Protein AF-A0A498SWV3-F1 (afdb_monomer)

Secondary structure (DSSP, 8-state):
-HHHHHHHHHHH--SEEEE-HHHHTTSEEEEE-B-TT-HHHHHHHHHHS-TTSEEEEE-S--S-SSSTT--HHHHHHHHHHHH-TTTEEE---STTSHHHHHHTTHHHH---HHHHHHHHHHHHHS--EEEETTEEEESS---GGGGSTTGGG--PSSP-GGG--HHHHHHHHHHHH-EE-TT-SSSEEE-SSSSB-EEE-HHHHHHHHHHTT-SEEEES-----SSS-EESSSSTTEEE-B-S--GGGTTS-EEEEEE-TTS-EEEEEE-TTTT-STTSHHHHHHHHHHHHHHHHHHHTT--GGG----SS--HHHHHHHTTPPP-----BHHHHHHH--

Foldseek 3Di:
DLLLLLLLLQVPHALEAEDALVNCQQAWEKEAFAALLFQLLVCLVCVVPPPPRHAYAYAENNANLQQLLRCPSVVVLSLSCLQRVPRHAFAYALCLAPVNCVVSCNVVSDPDPLVVLSSNLSSQSHRAWYDDHQETEGAAAADPLLLDQPPRNLRHPRDDQVSDDPSRLLGSQQRHHEHEDQPDPDQKDDDPPDLFYIYGHPVVLVSNSVSVNHQAYEHNDDQDPALDWDCRYPDNRYTYAHAHDHPRCLQHWHWMWTAHSVRDIDIDTCGSPNSDPCVVVVVVCCVSVVVVVVSVVSSVCRPPVSPDPPPDDRPSRVVVVVVDDRDGSTDGPVNVVVVVD

Mean predicted aligned error: 7.49 Å

Radius of gyration: 19.37 Å; Cα contacts (8 Å, |Δi|>4): 663; chains: 1; bounding box: 51×60×48 Å

Solvent-accessible surface area (backbone atoms only — not comparable to full-atom values): 18158 Å² total; per-residue (Å²): 106,72,58,57,40,41,46,48,39,61,74,76,46,58,40,54,40,78,43,58,49,79,70,46,59,78,43,49,33,38,39,34,18,21,28,31,26,28,40,58,44,54,52,52,61,42,70,79,54,49,71,83,68,24,32,38,40,34,20,18,24,45,55,13,66,88,47,38,66,39,50,63,34,45,53,50,52,47,50,47,28,59,64,34,60,94,26,42,44,62,28,35,17,49,51,53,32,62,58,40,28,52,71,42,39,30,67,77,47,43,85,50,61,70,60,49,50,51,51,58,52,41,38,32,48,38,22,48,35,32,37,53,45,42,33,36,39,31,10,30,29,69,38,86,66,57,59,44,101,65,56,66,80,66,57,55,82,57,64,50,68,93,79,48,53,72,65,56,27,45,37,55,19,5,28,38,56,9,37,75,33,73,86,46,92,49,47,62,43,75,37,92,86,46,72,38,26,30,28,30,15,70,66,39,46,52,57,32,35,51,70,67,65,24,73,31,40,42,21,13,47,71,83,75,90,52,75,62,87,51,51,63,44,104,48,82,45,35,37,43,29,49,35,32,53,38,88,88,39,66,85,34,50,20,40,33,37,37,50,44,76,86,71,49,71,46,82,44,79,42,51,66,72,68,54,47,90,46,81,51,61,70,60,36,53,48,49,51,49,48,48,48,54,53,44,54,64,49,59,77,60,40,51,72,94,73,53,72,80,69,91,69,72,49,64,54,54,52,53,58,73,66,67,69,77,89,62,65,63,65,46,39,56,74,62,53,55,67,74,76,112

Nearest PDB structures (foldseek):
  3p71-assembly1_C  TM=8.345E-01  e=2.116E-15  Homo sapiens
  9b9g-assembly1_K  TM=7.892E-01  e=2.245E-15  Homo sapiens
  6nuc-assembly1_A  TM=7.782E-01  e=2.245E-15  Homo sapiens
  4ora-assembly1_A  TM=7.274E-01  e=5.757E-15  Homo sapiens
  5b8i-assembly1_A  TM=7.072E-01  e=9.220E-15  Coccidioides immitis RS

Sequence (341 aa):
MIHQAIDLINRSESMFINVAEDLLEQKMVFVVGSIDGDLINLVTLLKNEMPPTAYYIFLGDYLDCFKPSRIDALLLLLGLKLRHPRYICLFRGHHETYEMCKAIGFDKAIADERLLQSFYVLFEYLPLLGVFGKFLCLHAGISLFMAENSFLQEFVKPIEVKRMTVRERSTLTDILYGRPDKDLPALFAPSNIYPIGYRFNLTGLHETIQMFDCKRLIRGCGCRNSNDVNFDFDTTDCISLVSGRSIRHANYERFTIRIYENGQFELQYIDKDSSWDLQRKNFLEKSVNHFINTYDNLLQSIPHEFQFDLPMGCAACEWINQGKKHENVTISHALLKSFAK

pLDDT: mean 82.81, std 13.61, range [44.16, 97.88]

Structure (mmCIF, N/CA/C/O backbone):
data_AF-A0A498SWV3-F1
#
_entry.id   AF-A0A498SWV3-F1
#
loop_
_atom_site.group_PDB
_atom_site.id
_atom_site.type_symbol
_atom_site.label_atom_id
_atom_site.label_alt_id
_atom_site.label_comp_id
_atom_site.label_asym_id
_atom_site.label_entity_id
_atom_site.label_seq_id
_atom_site.pdbx_PDB_ins_code
_atom_site.Cartn_x
_atom_site.Cartn_y
_atom_site.Cartn_z
_atom_site.occupancy
_atom_site.B_iso_or_equiv
_atom_site.auth_seq_id
_atom_site.auth_comp_id
_atom_site.auth_asym_id
_atom_site.auth_atom_id
_atom_site.pdbx_PDB_model_num
ATOM 1 N N . MET A 1 1 ? -17.085 8.401 11.123 1.00 81.75 1 MET A N 1
ATOM 2 C CA . MET A 1 1 ? -16.122 8.373 10.001 1.00 81.75 1 MET A CA 1
ATOM 3 C C . MET A 1 1 ? -15.250 7.117 9.982 1.00 81.75 1 MET A C 1
ATOM 5 O O . MET A 1 1 ? -15.550 6.258 9.172 1.00 81.75 1 MET A O 1
ATOM 9 N N . ILE A 1 2 ? -14.224 6.948 10.840 1.00 88.81 2 ILE A N 1
ATOM 10 C CA . ILE A 1 2 ? -13.287 5.794 10.743 1.00 88.81 2 ILE A CA 1
ATOM 11 C C . ILE A 1 2 ? -14.024 4.445 10.772 1.00 88.81 2 ILE A C 1
ATOM 13 O O . ILE A 1 2 ? -13.778 3.598 9.925 1.00 88.81 2 ILE A O 1
ATOM 17 N N . HIS A 1 3 ? -14.986 4.269 11.683 1.00 89.31 3 HIS A N 1
ATOM 18 C CA . HIS A 1 3 ? -15.782 3.033 11.764 1.00 89.31 3 HIS A CA 1
ATOM 19 C C . HIS A 1 3 ? -16.603 2.769 10.497 1.00 89.31 3 HIS A C 1
ATOM 21 O O . HIS A 1 3 ? -16.622 1.649 10.008 1.00 89.31 3 HIS A O 1
ATOM 27 N N . GLN A 1 4 ? -17.201 3.807 9.908 1.00 86.81 4 GLN A N 1
ATOM 28 C CA . GLN A 1 4 ? -17.920 3.680 8.635 1.00 86.81 4 GLN A CA 1
ATOM 29 C C . GLN A 1 4 ? -16.971 3.314 7.490 1.00 86.81 4 GLN A C 1
ATOM 31 O O . GLN A 1 4 ? -17.341 2.534 6.620 1.00 86.81 4 GLN A O 1
ATOM 36 N N . ALA A 1 5 ? -15.750 3.862 7.483 1.00 91.38 5 ALA A N 1
ATOM 37 C CA . ALA A 1 5 ? -14.752 3.519 6.476 1.00 91.38 5 ALA A CA 1
ATOM 38 C C . ALA A 1 5 ? -14.319 2.053 6.613 1.00 91.38 5 ALA A C 1
ATOM 40 O O . ALA A 1 5 ? -14.215 1.361 5.606 1.00 91.38 5 ALA A O 1
ATOM 41 N N . ILE A 1 6 ? -14.153 1.563 7.848 1.00 94.06 6 ILE A N 1
ATOM 42 C CA . ILE A 1 6 ? -13.899 0.146 8.138 1.00 94.06 6 ILE A CA 1
ATOM 43 C C . ILE A 1 6 ? -15.030 -0.727 7.591 1.00 94.06 6 ILE A C 1
ATOM 45 O O . ILE A 1 6 ? -14.756 -1.660 6.844 1.00 94.06 6 ILE A O 1
ATOM 49 N N . ASP A 1 7 ? -16.289 -0.414 7.906 1.00 91.12 7 ASP A N 1
ATOM 50 C CA . ASP A 1 7 ? -17.433 -1.202 7.432 1.00 91.12 7 ASP A CA 1
ATOM 51 C C . ASP A 1 7 ? -17.556 -1.188 5.903 1.00 91.12 7 ASP A C 1
ATOM 53 O O . ASP A 1 7 ? -17.804 -2.229 5.292 1.00 91.12 7 ASP A O 1
ATOM 57 N N . LEU A 1 8 ? -17.329 -0.034 5.271 1.00 90.56 8 LEU A N 1
ATOM 58 C CA . LEU A 1 8 ? -17.301 0.090 3.818 1.00 90.56 8 LEU A CA 1
ATOM 59 C C . LEU A 1 8 ? -16.209 -0.799 3.207 1.00 90.56 8 LEU A C 1
ATOM 61 O O . LEU A 1 8 ? -16.508 -1.603 2.327 1.00 90.56 8 LEU A O 1
ATOM 65 N N . ILE A 1 9 ? -14.961 -0.680 3.671 1.00 94.25 9 ILE A N 1
ATOM 66 C CA . ILE A 1 9 ? -13.815 -1.457 3.164 1.00 94.25 9 ILE A CA 1
ATOM 67 C C . ILE A 1 9 ? -14.026 -2.956 3.401 1.00 94.25 9 ILE A C 1
ATOM 69 O O . ILE A 1 9 ? -13.722 -3.772 2.532 1.00 94.25 9 ILE A O 1
ATOM 73 N N . ASN A 1 10 ? -14.571 -3.331 4.558 1.00 92.81 10 ASN A N 1
ATOM 74 C CA . ASN A 1 10 ? -14.863 -4.719 4.898 1.00 92.81 10 ASN A CA 1
ATOM 75 C C . ASN A 1 10 ? -15.902 -5.342 3.952 1.00 92.81 10 ASN A C 1
ATOM 77 O O . ASN A 1 10 ? -15.749 -6.481 3.526 1.00 92.81 10 ASN A O 1
ATOM 81 N N . ARG A 1 11 ? -16.959 -4.595 3.610 1.00 88.94 11 ARG A N 1
ATOM 82 C CA . ARG A 1 11 ? -18.071 -5.103 2.789 1.00 88.94 11 ARG A CA 1
ATOM 83 C C . ARG A 1 11 ? -17.816 -5.025 1.287 1.00 88.94 11 ARG A C 1
ATOM 85 O O . ARG A 1 11 ? -18.403 -5.804 0.544 1.00 88.94 11 ARG A O 1
ATOM 92 N N . SER A 1 12 ? -17.018 -4.058 0.836 1.00 88.44 12 SER A N 1
ATOM 93 C CA . SER A 1 12 ? -16.875 -3.744 -0.594 1.00 88.44 12 SER A CA 1
ATOM 94 C C . SER A 1 12 ? -15.546 -4.168 -1.213 1.00 88.44 12 SER A C 1
ATOM 96 O O . SER A 1 12 ? -15.438 -4.174 -2.437 1.00 88.44 12 SER A O 1
ATOM 98 N N . GLU A 1 13 ? -14.547 -4.538 -0.409 1.00 90.56 13 GLU A N 1
ATOM 99 C CA . GLU A 1 13 ? -13.206 -4.854 -0.902 1.00 90.56 13 GLU A CA 1
ATOM 100 C C . GLU A 1 13 ? -12.671 -6.147 -0.285 1.00 90.56 13 GLU A C 1
ATOM 102 O O . GLU A 1 13 ? -12.829 -6.406 0.907 1.00 90.56 13 GLU A O 1
ATOM 107 N N . SER A 1 14 ? -11.945 -6.926 -1.079 1.00 91.88 14 SER A N 1
ATOM 108 C CA . SER A 1 14 ? -11.085 -8.025 -0.629 1.00 91.88 14 SER A CA 1
ATOM 109 C C . SER A 1 14 ? -9.703 -7.508 -0.201 1.00 91.88 14 SER A C 1
ATOM 111 O O . SER A 1 14 ? -9.408 -6.317 -0.313 1.00 91.88 14 SER A O 1
ATOM 113 N N . MET A 1 15 ? -8.846 -8.387 0.333 1.00 92.81 15 MET A N 1
ATOM 114 C CA . MET A 1 15 ? -7.434 -8.053 0.593 1.00 92.81 15 MET A CA 1
ATOM 115 C C . MET A 1 15 ? -6.608 -7.938 -0.687 1.00 92.81 15 MET A C 1
ATOM 117 O O . MET A 1 15 ? -5.662 -7.155 -0.745 1.00 92.81 15 MET A O 1
ATOM 121 N N . PHE A 1 16 ? -6.997 -8.700 -1.705 1.00 93.00 16 PHE A N 1
ATOM 122 C CA . PHE A 1 16 ? -6.470 -8.625 -3.055 1.00 93.00 16 PHE A CA 1
ATOM 123 C C . PHE A 1 16 ? -7.539 -8.058 -3.985 1.00 93.00 16 PHE A C 1
ATOM 125 O O . PHE A 1 16 ? -8.574 -8.695 -4.187 1.00 93.00 16 PHE A O 1
ATOM 132 N N . ILE A 1 17 ? -7.308 -6.866 -4.528 1.00 91.81 17 ILE A N 1
ATOM 133 C CA . ILE A 1 17 ? -8.244 -6.197 -5.436 1.00 91.81 17 ILE A CA 1
ATOM 134 C C . ILE A 1 17 ? -7.885 -6.546 -6.881 1.00 91.81 17 ILE A C 1
ATOM 136 O O . ILE A 1 17 ? -6.730 -6.436 -7.274 1.00 91.81 17 ILE A O 1
ATOM 140 N N . ASN A 1 18 ? -8.869 -6.923 -7.692 1.00 89.31 18 ASN A N 1
ATOM 141 C CA . ASN A 1 18 ? -8.672 -7.116 -9.125 1.00 89.31 18 ASN A CA 1
ATOM 142 C C . ASN A 1 18 ? -9.645 -6.224 -9.900 1.00 89.31 18 ASN A C 1
ATOM 144 O O . ASN A 1 18 ? -10.863 -6.374 -9.783 1.00 89.31 18 ASN A O 1
ATOM 148 N N . VAL A 1 19 ? -9.096 -5.279 -10.659 1.00 84.75 19 VAL A N 1
ATOM 149 C CA . VAL A 1 19 ? -9.838 -4.369 -11.527 1.00 84.75 19 VAL A CA 1
ATOM 150 C C . VAL A 1 19 ? -9.492 -4.698 -12.976 1.00 84.75 19 VAL A C 1
ATOM 152 O O . VAL A 1 19 ? -8.362 -4.483 -13.419 1.00 84.75 19 VAL A O 1
ATOM 155 N N . ALA A 1 20 ? -10.490 -5.212 -13.701 1.00 73.38 20 ALA A N 1
ATOM 156 C CA . ALA A 1 20 ? -10.373 -5.565 -15.113 1.00 73.38 20 ALA A CA 1
ATOM 157 C C . ALA A 1 20 ? -10.048 -4.343 -15.992 1.00 73.38 20 ALA A C 1
ATOM 159 O O . ALA A 1 20 ? -10.461 -3.224 -15.674 1.00 73.38 20 ALA A O 1
ATOM 160 N N . GLU A 1 21 ? -9.350 -4.583 -17.107 1.00 70.69 21 GLU A N 1
ATOM 161 C CA . GLU A 1 21 ? -8.915 -3.557 -18.072 1.00 70.69 21 GLU A CA 1
ATOM 162 C C . GLU A 1 21 ? -10.082 -2.688 -18.550 1.00 70.69 21 GLU A C 1
ATOM 164 O O . GLU A 1 21 ? -10.027 -1.471 -18.386 1.00 70.69 21 GLU A O 1
ATOM 169 N N . ASP A 1 22 ? -11.188 -3.302 -18.971 1.00 64.94 22 ASP A N 1
ATOM 170 C CA . ASP A 1 22 ? -12.396 -2.621 -19.462 1.00 64.94 22 ASP A CA 1
ATOM 171 C C . ASP A 1 22 ? -12.986 -1.606 -18.459 1.00 64.94 22 ASP A C 1
ATOM 173 O O . ASP A 1 22 ? -13.655 -0.641 -18.831 1.00 64.94 22 ASP A O 1
ATOM 177 N N . LEU A 1 23 ? -12.764 -1.806 -17.152 1.00 66.56 23 LEU A N 1
ATOM 178 C CA . LEU A 1 23 ? -13.242 -0.879 -16.121 1.00 66.56 23 LEU A CA 1
ATOM 179 C C . LEU A 1 23 ? -12.297 0.320 -15.935 1.00 66.56 23 LEU A C 1
ATOM 181 O O . LEU A 1 23 ? -12.736 1.379 -15.474 1.00 66.56 23 LEU A O 1
ATOM 185 N N . LEU A 1 24 ? -11.019 0.161 -16.287 1.00 68.38 24 LEU A N 1
ATOM 186 C CA . LEU A 1 24 ? -10.043 1.248 -16.357 1.00 68.38 24 LEU A CA 1
ATOM 187 C C . LEU A 1 24 ? -10.253 2.092 -17.619 1.00 68.38 24 LEU A C 1
ATOM 189 O O . LEU A 1 24 ? -10.075 3.302 -17.547 1.00 68.38 24 LEU A O 1
ATOM 193 N N . GLU A 1 25 ? -10.712 1.490 -18.725 1.00 62.34 25 GLU A N 1
ATOM 194 C CA . GLU A 1 25 ? -10.975 2.175 -20.007 1.00 62.34 25 GLU A CA 1
ATOM 195 C C . GLU A 1 25 ? -11.940 3.364 -19.894 1.00 62.34 25 GLU A C 1
ATOM 197 O O . GLU A 1 25 ? -11.921 4.283 -20.703 1.00 62.34 25 GLU A O 1
ATOM 202 N N . GLN A 1 26 ? -12.794 3.380 -18.873 1.00 64.00 26 GLN A N 1
ATOM 203 C CA . GLN A 1 26 ? -13.798 4.428 -18.697 1.00 64.00 26 GLN A CA 1
ATOM 204 C C . GLN A 1 26 ? -13.328 5.582 -17.799 1.00 64.00 26 GLN A C 1
ATOM 206 O O . GLN A 1 26 ? -14.126 6.475 -17.498 1.00 64.00 26 GLN A O 1
ATOM 211 N N . LYS A 1 27 ? -12.090 5.549 -17.277 1.00 71.94 27 LYS A N 1
ATOM 212 C CA . LYS A 1 27 ? -11.663 6.429 -16.176 1.00 71.94 27 LYS A CA 1
ATOM 213 C C . LYS A 1 27 ? -10.213 6.888 -16.305 1.00 71.94 27 LYS A C 1
ATOM 215 O O . LYS A 1 27 ? -9.331 6.132 -16.685 1.00 71.94 27 LYS A O 1
ATOM 220 N N . MET A 1 28 ? -9.932 8.113 -15.859 1.00 85.19 28 MET A N 1
ATOM 221 C CA . MET A 1 28 ? -8.551 8.527 -15.591 1.00 85.19 28 MET A CA 1
ATOM 222 C C . MET A 1 28 ? -8.061 7.854 -14.308 1.00 85.19 28 MET A C 1
ATOM 224 O O . MET A 1 28 ? -8.697 8.009 -13.270 1.00 85.19 28 MET A O 1
ATOM 228 N N . VAL A 1 29 ? -6.955 7.110 -14.362 1.00 90.25 29 VAL A N 1
ATOM 229 C CA . VAL A 1 29 ? -6.448 6.338 -13.217 1.00 90.25 29 VAL A CA 1
ATOM 230 C C . VAL A 1 29 ? -5.108 6.898 -12.762 1.00 90.25 29 VAL A C 1
ATOM 232 O O . VAL A 1 29 ? -4.168 6.970 -13.551 1.00 90.25 29 VAL A O 1
ATOM 235 N N . PHE A 1 30 ? -5.009 7.252 -11.484 1.00 92.75 30 PHE A N 1
ATOM 236 C CA . PHE A 1 30 ? -3.797 7.769 -10.857 1.00 92.75 30 PHE A CA 1
ATOM 237 C C . PHE A 1 30 ? -3.317 6.840 -9.747 1.00 92.75 30 PHE A C 1
ATOM 239 O O . PHE A 1 30 ? -4.057 6.532 -8.814 1.00 92.75 30 PHE A O 1
ATOM 246 N N . VAL A 1 31 ? -2.053 6.438 -9.810 1.00 94.06 31 VAL A N 1
ATOM 247 C CA . VAL A 1 31 ? -1.358 5.728 -8.737 1.00 94.06 31 VAL A CA 1
ATOM 248 C C . VAL A 1 31 ? -0.522 6.721 -7.941 1.00 94.06 31 VAL A C 1
ATOM 250 O O . VAL A 1 31 ? 0.175 7.565 -8.512 1.00 94.06 31 VAL A O 1
ATOM 253 N N . VAL A 1 32 ? -0.602 6.613 -6.618 1.00 94.38 32 VAL A N 1
ATOM 254 C CA . VAL A 1 32 ? -0.017 7.536 -5.647 1.00 94.38 32 VAL A CA 1
ATOM 255 C C . VAL A 1 32 ? 0.753 6.735 -4.598 1.00 94.38 32 VAL A C 1
ATOM 257 O O . VAL A 1 32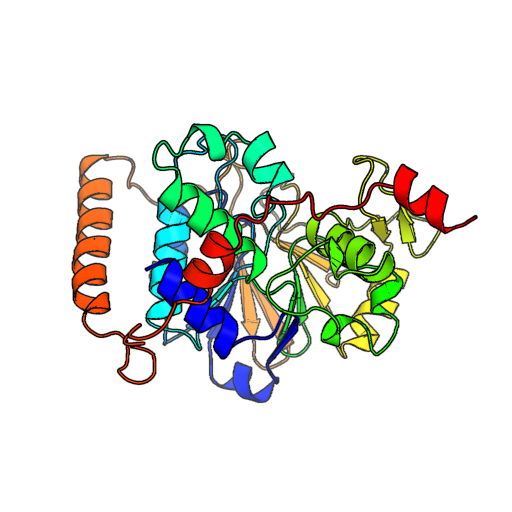 ? 0.205 5.828 -3.976 1.00 94.38 32 VAL A O 1
ATOM 260 N N . GLY A 1 33 ? 2.034 7.051 -4.417 1.00 93.12 33 GLY A N 1
ATOM 261 C CA . GLY A 1 33 ? 2.923 6.407 -3.448 1.00 93.12 33 GLY A CA 1
ATOM 262 C C . GLY A 1 33 ? 2.746 6.951 -2.031 1.00 93.12 33 GLY A C 1
ATOM 263 O O . GLY A 1 33 ? 1.738 7.599 -1.743 1.00 93.12 33 GLY A O 1
ATOM 264 N N . SER A 1 34 ? 3.753 6.753 -1.168 1.00 91.25 34 SER A N 1
ATOM 265 C CA . SER A 1 34 ? 3.732 7.271 0.212 1.00 91.25 34 SER A CA 1
ATOM 266 C C . SER A 1 34 ? 3.378 8.757 0.253 1.00 91.25 34 SER A C 1
ATOM 268 O O . SER A 1 34 ? 3.969 9.551 -0.488 1.00 91.25 34 SER A O 1
ATOM 270 N N . ILE A 1 35 ? 2.432 9.132 1.120 1.00 88.56 35 ILE A N 1
ATOM 271 C CA . ILE A 1 35 ? 2.003 10.523 1.351 1.00 88.56 35 ILE A CA 1
ATOM 272 C C . ILE A 1 35 ? 2.726 11.136 2.554 1.00 88.56 35 ILE A C 1
ATOM 274 O O . ILE A 1 35 ? 2.908 12.353 2.586 1.00 88.56 35 ILE A O 1
ATOM 278 N N . ASP A 1 36 ? 3.170 10.319 3.514 1.00 88.25 36 ASP A N 1
ATOM 279 C CA . ASP A 1 36 ? 3.925 10.752 4.698 1.00 88.25 36 ASP A CA 1
ATOM 280 C C . ASP A 1 36 ? 3.230 11.898 5.472 1.00 88.25 36 ASP A C 1
ATOM 282 O O . ASP A 1 36 ? 3.877 12.844 5.920 1.00 88.25 36 ASP A O 1
ATOM 286 N N . GLY A 1 37 ? 1.894 11.868 5.575 1.00 87.00 37 GLY A N 1
ATOM 287 C CA . GLY A 1 37 ? 1.085 12.901 6.238 1.00 87.00 37 GLY A CA 1
ATOM 288 C C . GLY A 1 37 ? 1.092 14.286 5.570 1.00 87.00 37 GLY A C 1
ATOM 289 O O . GLY A 1 37 ? 0.654 15.268 6.176 1.00 87.00 37 GLY A O 1
ATOM 290 N N . ASP A 1 38 ? 1.576 14.407 4.329 1.00 86.00 38 ASP A N 1
ATOM 291 C CA . ASP A 1 38 ? 1.617 15.678 3.601 1.00 86.00 38 ASP A CA 1
ATOM 292 C C . ASP A 1 38 ? 0.254 16.045 2.989 1.00 86.00 38 ASP A C 1
ATOM 294 O O . ASP A 1 38 ? -0.009 15.836 1.799 1.00 86.00 38 ASP A O 1
ATOM 298 N N . LEU A 1 39 ? -0.616 16.641 3.812 1.00 83.75 39 LEU A N 1
ATOM 299 C CA . LEU A 1 39 ? -1.928 17.132 3.381 1.00 83.75 39 LEU A CA 1
ATOM 300 C C . LEU A 1 39 ? -1.831 18.138 2.222 1.00 83.75 39 LEU A C 1
ATOM 302 O O . LEU A 1 39 ? -2.672 18.123 1.327 1.00 83.75 39 LEU A O 1
ATOM 306 N N . ILE A 1 40 ? -0.828 19.022 2.228 1.00 79.44 40 ILE A N 1
ATOM 307 C CA . ILE A 1 40 ? -0.714 20.094 1.227 1.00 79.44 40 ILE A CA 1
ATOM 308 C C . ILE A 1 40 ? -0.491 19.483 -0.151 1.00 79.44 40 ILE A C 1
ATOM 310 O O . ILE A 1 40 ? -1.163 19.846 -1.121 1.00 79.44 40 ILE A O 1
ATOM 314 N N . ASN A 1 41 ? 0.425 18.524 -0.232 1.00 80.88 41 ASN A N 1
ATOM 315 C CA . ASN A 1 41 ? 0.661 17.822 -1.475 1.00 80.88 41 ASN A CA 1
ATOM 316 C C . ASN A 1 41 ? -0.545 16.977 -1.898 1.00 80.88 41 ASN A C 1
ATOM 318 O O . ASN A 1 41 ? -0.908 17.001 -3.070 1.00 80.88 41 ASN A O 1
ATOM 322 N N . LEU A 1 42 ? -1.203 16.291 -0.958 1.00 87.00 42 LEU A N 1
ATOM 323 C CA . LEU A 1 42 ? -2.414 15.528 -1.258 1.00 87.00 42 LEU A CA 1
ATOM 324 C C . LEU A 1 42 ? -3.503 16.415 -1.886 1.00 87.00 42 LEU A C 1
ATOM 326 O O . LEU A 1 42 ? -4.065 16.060 -2.917 1.00 87.00 42 LEU A O 1
ATOM 330 N N . VAL A 1 43 ? -3.764 17.594 -1.317 1.00 83.12 43 VAL A N 1
ATOM 331 C CA . VAL A 1 43 ? -4.731 18.553 -1.879 1.00 83.12 43 VAL A CA 1
ATOM 332 C C . VAL A 1 43 ? -4.278 19.067 -3.246 1.00 83.12 43 VAL A C 1
ATOM 334 O O . VAL A 1 43 ? -5.101 19.209 -4.146 1.00 83.12 43 VAL A O 1
ATOM 337 N N . THR A 1 44 ? -2.981 19.319 -3.432 1.00 79.38 44 THR A N 1
ATOM 338 C CA . THR A 1 44 ? -2.427 19.767 -4.723 1.00 79.38 44 THR A CA 1
ATOM 339 C C . THR A 1 44 ? -2.645 18.724 -5.818 1.00 79.38 44 THR A C 1
ATOM 341 O O . THR A 1 44 ? -3.087 19.063 -6.911 1.00 79.38 44 THR A O 1
ATOM 344 N N . LEU A 1 45 ? -2.388 17.454 -5.503 1.00 84.19 45 LEU A N 1
ATOM 345 C CA . LEU A 1 45 ? -2.593 16.314 -6.392 1.00 84.19 45 LEU A CA 1
ATOM 346 C C . LEU A 1 45 ? -4.069 16.167 -6.784 1.00 84.19 45 LEU A C 1
ATOM 348 O O . LEU A 1 45 ? -4.384 16.013 -7.962 1.00 84.19 45 LEU A O 1
ATOM 352 N N . LEU A 1 46 ? -4.970 16.266 -5.806 1.00 83.88 46 LEU A N 1
ATOM 353 C CA . LEU A 1 46 ? -6.413 16.124 -6.008 1.00 83.88 46 LEU A CA 1
ATOM 354 C C . LEU A 1 46 ? -7.045 17.318 -6.740 1.00 83.88 46 LEU A C 1
ATOM 356 O O . LEU A 1 46 ? -8.068 17.169 -7.397 1.00 83.88 46 LEU A O 1
ATOM 360 N N . LYS A 1 47 ? -6.448 18.513 -6.652 1.00 77.25 47 LYS A N 1
ATOM 361 C CA . LYS A 1 47 ? -6.972 19.723 -7.304 1.00 77.25 47 LYS A CA 1
ATOM 362 C C . LYS A 1 47 ? -7.038 19.593 -8.829 1.00 77.25 47 LYS A C 1
ATOM 364 O O . LYS A 1 47 ? -7.880 20.246 -9.442 1.00 77.25 47 LYS A O 1
ATOM 369 N N . ASN A 1 48 ? -6.144 18.807 -9.427 1.00 74.62 48 ASN A N 1
ATOM 370 C CA . ASN A 1 48 ? -6.104 18.631 -10.876 1.00 74.62 48 ASN A CA 1
ATOM 371 C C . ASN A 1 48 ? -7.308 17.823 -11.371 1.00 74.62 48 ASN A C 1
ATOM 373 O O . ASN A 1 48 ? -7.970 18.250 -12.308 1.00 74.62 48 ASN A O 1
ATOM 377 N N . GLU A 1 49 ? -7.615 16.704 -10.713 1.00 83.62 49 GLU A N 1
ATOM 378 C CA . GLU A 1 49 ? -8.739 15.831 -11.055 1.00 83.62 49 GLU A CA 1
ATOM 379 C C . GLU A 1 49 ? -9.367 15.266 -9.774 1.00 83.62 49 GLU A C 1
ATOM 381 O O . GLU A 1 49 ? -8.731 14.552 -9.008 1.00 83.62 49 GLU A O 1
ATOM 386 N N . MET A 1 50 ? -10.636 15.568 -9.512 1.00 82.56 50 MET A N 1
ATOM 387 C CA . MET A 1 50 ? -11.318 15.083 -8.308 1.00 82.56 50 MET A CA 1
ATOM 388 C C . MET A 1 50 ? -12.165 13.852 -8.633 1.00 82.56 50 MET A C 1
ATOM 390 O O . MET A 1 50 ? -12.875 13.843 -9.638 1.00 82.56 50 MET A O 1
ATOM 394 N N . PRO A 1 51 ? -12.234 12.836 -7.756 1.00 84.25 51 PRO A N 1
ATOM 395 C CA . PRO A 1 51 ? -13.292 11.837 -7.859 1.00 84.25 51 PRO A CA 1
ATOM 396 C C . PRO A 1 51 ? -14.677 12.514 -7.978 1.00 84.25 51 PRO A C 1
ATOM 398 O O . PRO A 1 51 ? -14.935 13.493 -7.271 1.00 84.25 51 PRO A O 1
ATOM 401 N N . PRO A 1 52 ? -15.590 12.026 -8.841 1.00 83.62 52 PRO A N 1
ATOM 402 C CA . PRO A 1 52 ? -15.528 10.771 -9.590 1.00 83.62 52 PRO A CA 1
ATOM 403 C C . PRO A 1 52 ? -14.918 10.873 -11.005 1.00 83.62 52 PRO A C 1
ATOM 405 O O . PRO A 1 52 ? -15.015 9.896 -11.743 1.00 83.62 52 PRO A O 1
ATOM 408 N N . THR A 1 53 ? -14.327 12.003 -11.423 1.00 84.69 53 THR A N 1
ATOM 409 C CA . THR A 1 53 ? -13.725 12.109 -12.776 1.00 84.69 53 THR A CA 1
ATOM 410 C C . THR A 1 53 ? -12.486 11.229 -12.919 1.00 84.69 53 THR A C 1
ATOM 412 O O . THR A 1 53 ? -12.201 10.726 -14.006 1.00 84.69 53 THR A O 1
ATOM 415 N N . ALA A 1 54 ? -11.804 10.973 -11.802 1.00 88.25 54 ALA A N 1
ATOM 416 C CA . ALA A 1 54 ? -10.640 10.112 -11.730 1.00 88.25 54 ALA A CA 1
ATOM 417 C C . ALA A 1 54 ? -10.741 9.043 -10.632 1.00 88.25 54 ALA A C 1
ATOM 419 O O . ALA A 1 54 ? -11.418 9.211 -9.614 1.00 88.25 54 ALA A O 1
ATOM 420 N N . TYR A 1 55 ? -10.042 7.934 -10.861 1.00 90.75 55 TYR A N 1
ATOM 421 C CA . TYR A 1 55 ? -9.824 6.830 -9.937 1.00 90.75 55 TYR A CA 1
ATOM 422 C C . TYR A 1 55 ? -8.416 6.935 -9.343 1.00 90.75 55 TYR A C 1
ATOM 424 O O . TYR A 1 55 ? -7.439 7.022 -10.081 1.00 90.75 55 TYR A O 1
ATOM 432 N N . TYR A 1 56 ? -8.296 6.874 -8.021 1.00 93.94 56 TYR A N 1
ATOM 433 C CA . TYR A 1 56 ? -7.027 6.961 -7.308 1.00 93.94 56 TYR A CA 1
ATOM 434 C C . TYR A 1 56 ? -6.680 5.660 -6.584 1.00 93.94 56 TYR A C 1
ATOM 436 O O . TYR A 1 56 ? -7.491 5.116 -5.832 1.00 93.94 56 TYR A O 1
ATOM 444 N N . ILE A 1 57 ? -5.442 5.206 -6.770 1.00 95.94 57 ILE A N 1
ATOM 445 C CA . ILE A 1 57 ? -4.833 4.051 -6.109 1.00 95.94 57 ILE A CA 1
ATOM 446 C C . ILE A 1 57 ? -3.718 4.568 -5.203 1.00 95.94 57 ILE A C 1
ATOM 448 O O . ILE A 1 57 ? -2.659 4.959 -5.687 1.00 95.94 57 ILE A O 1
ATOM 452 N N . PHE A 1 58 ? -3.938 4.566 -3.892 1.00 97.19 58 PHE A N 1
ATOM 453 C CA . PHE A 1 58 ? -2.921 4.951 -2.920 1.00 97.19 58 PHE A CA 1
ATOM 454 C C . PHE A 1 58 ? -2.210 3.719 -2.367 1.00 97.19 58 PHE A C 1
ATOM 456 O O . PHE A 1 58 ? -2.860 2.816 -1.848 1.00 97.19 58 PHE A O 1
ATOM 463 N N . LEU A 1 59 ? -0.881 3.709 -2.423 1.00 97.06 59 LEU A N 1
ATOM 464 C CA . LEU A 1 59 ? -0.043 2.547 -2.122 1.00 97.06 59 LEU A CA 1
ATOM 465 C C . LEU A 1 59 ? 0.419 2.459 -0.651 1.00 97.06 59 LEU A C 1
ATOM 467 O O . LEU A 1 59 ? 1.385 1.754 -0.373 1.00 97.06 59 LEU A O 1
ATOM 471 N N . GLY A 1 60 ? -0.232 3.163 0.281 1.00 95.19 60 GLY A N 1
ATOM 472 C CA . GLY A 1 60 ? 0.083 3.138 1.720 1.00 95.19 60 GLY A CA 1
ATOM 473 C C . GLY A 1 60 ? 1.004 4.264 2.205 1.00 95.19 60 GLY A C 1
ATOM 474 O O . GLY A 1 60 ? 1.289 5.199 1.461 1.00 95.19 60 GLY A O 1
ATOM 475 N N . ASP A 1 61 ? 1.450 4.175 3.463 1.00 94.12 61 ASP A N 1
ATOM 476 C CA . ASP A 1 61 ? 2.251 5.168 4.195 1.00 94.12 61 ASP A CA 1
ATOM 477 C C . ASP A 1 61 ? 1.599 6.557 4.227 1.00 94.12 61 ASP A C 1
ATOM 479 O O . ASP A 1 61 ? 2.067 7.553 3.660 1.00 94.12 61 ASP A O 1
ATOM 483 N N . TYR A 1 62 ? 0.475 6.614 4.930 1.00 93.69 62 TYR A N 1
ATOM 484 C CA . TYR A 1 62 ? -0.327 7.812 5.136 1.00 93.69 62 TYR A CA 1
ATOM 485 C C . TYR A 1 62 ? 0.155 8.648 6.321 1.00 93.69 62 TYR A C 1
ATOM 487 O O . TYR A 1 62 ? -0.134 9.844 6.378 1.00 93.69 62 TYR A O 1
ATOM 495 N N . LEU A 1 63 ? 0.867 8.030 7.267 1.00 90.56 63 LEU A N 1
ATOM 496 C CA . LEU A 1 63 ? 1.327 8.660 8.506 1.00 90.56 63 LEU A CA 1
ATOM 497 C C . LEU A 1 63 ? 2.686 9.363 8.332 1.00 90.56 63 LEU A C 1
ATOM 499 O O . LEU A 1 63 ? 3.588 8.834 7.684 1.00 90.56 63 LEU A O 1
ATOM 503 N N . ASP A 1 64 ? 2.857 10.530 8.965 1.00 82.94 64 ASP A N 1
ATOM 504 C CA . ASP A 1 64 ? 4.140 11.251 9.024 1.00 82.94 64 ASP A CA 1
ATOM 505 C C . ASP A 1 64 ? 4.996 10.722 10.186 1.00 82.94 64 ASP A C 1
ATOM 507 O O . ASP A 1 64 ? 4.683 10.945 11.359 1.00 82.94 64 ASP A O 1
ATOM 511 N N . CYS A 1 65 ? 6.118 10.067 9.884 1.00 79.56 65 CYS A N 1
ATOM 512 C CA . CYS A 1 65 ? 7.014 9.546 10.917 1.00 79.56 65 CYS A CA 1
ATOM 513 C C . CYS A 1 65 ? 7.787 10.627 11.700 1.00 79.56 65 CYS A C 1
ATOM 515 O O . CYS A 1 65 ? 8.354 10.333 12.751 1.00 79.56 65 CYS A O 1
ATOM 517 N N . PHE A 1 66 ? 7.810 11.874 11.221 1.00 80.19 66 PHE A N 1
ATOM 518 C CA . PHE A 1 66 ? 8.474 13.009 11.870 1.00 80.19 66 PHE A CA 1
ATOM 519 C C . PHE A 1 66 ? 7.505 13.936 12.602 1.00 80.19 66 PHE A C 1
ATOM 521 O O . PHE A 1 66 ? 7.909 14.648 13.524 1.00 80.19 66 PHE A O 1
ATOM 528 N N . LYS A 1 67 ? 6.229 13.942 12.208 1.00 80.94 67 LYS A N 1
ATOM 529 C CA . LYS A 1 67 ? 5.149 14.639 12.921 1.00 80.94 67 LYS A CA 1
ATOM 530 C C . LYS A 1 67 ? 3.971 13.689 13.130 1.00 80.94 67 LYS A C 1
ATOM 532 O O . LYS A 1 67 ? 2.921 13.895 12.526 1.00 80.94 67 LYS A O 1
ATOM 537 N N . PRO A 1 68 ? 4.096 12.709 14.038 1.00 76.56 68 PRO A N 1
ATOM 538 C CA . PRO A 1 68 ? 3.125 11.620 14.175 1.00 76.56 68 PRO A CA 1
ATOM 539 C C . PRO A 1 68 ? 1.710 12.073 14.565 1.00 76.56 68 PRO A C 1
ATOM 541 O O . PRO A 1 68 ? 0.764 11.307 14.447 1.00 76.56 68 PRO A O 1
ATOM 544 N N . SER A 1 69 ? 1.531 13.321 15.011 1.00 73.44 69 SER A N 1
ATOM 545 C CA . SER A 1 69 ? 0.212 13.917 15.260 1.00 73.44 69 SER A CA 1
ATOM 546 C C . SER A 1 69 ? -0.533 14.356 13.992 1.00 73.44 69 SER A C 1
ATOM 548 O O . SER A 1 69 ? -1.712 14.701 14.071 1.00 73.44 69 SER A O 1
ATOM 550 N N . ARG A 1 70 ? 0.122 14.378 12.824 1.00 80.44 70 ARG A N 1
ATOM 551 C CA . ARG A 1 70 ? -0.507 14.739 11.548 1.00 80.44 70 ARG A CA 1
ATOM 552 C C . ARG A 1 70 ? -1.280 13.557 10.972 1.00 80.44 70 ARG A C 1
ATOM 554 O O . ARG A 1 70 ? -0.705 12.664 10.359 1.00 80.44 70 ARG A O 1
ATOM 561 N N . ILE A 1 71 ? -2.595 13.583 11.183 1.00 84.50 71 ILE A N 1
ATOM 562 C CA . ILE A 1 71 ? -3.560 12.585 10.686 1.00 84.50 71 ILE A CA 1
ATOM 563 C C . ILE A 1 71 ? -4.523 13.141 9.636 1.00 84.50 71 ILE A C 1
ATOM 565 O O . ILE A 1 71 ? -5.334 12.407 9.085 1.00 84.50 71 ILE A O 1
ATOM 569 N N . ASP A 1 72 ? -4.454 14.437 9.363 1.00 84.38 72 ASP A N 1
ATOM 570 C CA . ASP A 1 72 ? -5.333 15.176 8.461 1.00 84.38 72 ASP A CA 1
ATOM 571 C C . ASP A 1 72 ? -5.351 14.606 7.035 1.00 84.38 72 ASP A C 1
ATOM 573 O O . ASP A 1 72 ? -6.428 14.431 6.465 1.00 84.38 72 ASP A O 1
ATOM 577 N N . ALA A 1 73 ? -4.191 14.228 6.489 1.00 88.94 73 ALA A N 1
ATOM 578 C CA . ALA A 1 73 ? -4.112 13.571 5.183 1.00 88.94 73 ALA A CA 1
ATOM 579 C C . ALA A 1 73 ? -4.869 12.227 5.155 1.00 88.94 73 ALA A C 1
ATOM 581 O O . ALA A 1 73 ? -5.655 11.978 4.241 1.00 88.94 73 ALA A O 1
ATOM 582 N N . LEU A 1 74 ? -4.689 11.382 6.178 1.00 92.81 74 LEU A N 1
ATOM 583 C CA . LEU A 1 74 ? -5.405 10.107 6.288 1.00 92.81 74 LEU A CA 1
ATOM 584 C C . LEU A 1 74 ? -6.913 10.331 6.468 1.00 92.81 74 LEU A C 1
ATOM 586 O O . LEU A 1 74 ? -7.714 9.678 5.805 1.00 92.81 74 LEU A O 1
ATOM 590 N N . LEU A 1 75 ? -7.316 11.276 7.321 1.00 89.00 75 LEU A N 1
ATOM 591 C CA . LEU A 1 75 ? -8.729 11.609 7.527 1.00 89.00 75 LEU A CA 1
ATOM 592 C C . LEU A 1 75 ? -9.393 12.093 6.228 1.00 89.00 75 LEU A C 1
ATOM 594 O O . LEU A 1 75 ? -10.509 11.667 5.928 1.00 89.00 75 LEU A O 1
ATOM 598 N N . LEU A 1 76 ? -8.697 12.910 5.429 1.00 89.62 76 LEU A N 1
ATOM 599 C CA . LEU A 1 76 ? -9.159 13.328 4.106 1.00 89.62 76 LEU A CA 1
ATOM 600 C C . LEU A 1 76 ? -9.363 12.128 3.169 1.00 89.62 76 LEU A C 1
ATOM 602 O O . LEU A 1 76 ? -10.426 11.991 2.564 1.00 89.62 76 LEU A O 1
ATOM 606 N N . LEU A 1 77 ? -8.381 11.229 3.075 1.00 94.31 77 LEU A N 1
ATOM 607 C CA . LEU A 1 77 ? -8.488 10.025 2.244 1.00 94.31 77 LEU A CA 1
ATOM 608 C C . LEU A 1 77 ? -9.669 9.137 2.654 1.00 94.31 77 LEU A C 1
ATOM 610 O O . LEU A 1 77 ? -10.397 8.652 1.789 1.00 94.31 77 LEU A O 1
ATOM 614 N N . LEU A 1 78 ? -9.903 8.964 3.959 1.00 93.19 78 LEU A N 1
ATOM 615 C CA . LEU A 1 78 ? -11.056 8.214 4.468 1.00 93.19 78 LEU A CA 1
ATOM 616 C C . LEU A 1 78 ? -12.381 8.893 4.128 1.00 93.19 78 LEU A C 1
ATOM 618 O O . LEU A 1 78 ? -13.335 8.214 3.751 1.00 93.19 78 LEU A O 1
ATOM 622 N N . GLY A 1 79 ? -12.438 10.223 4.212 1.00 88.31 79 GLY A N 1
ATOM 623 C CA . GLY A 1 79 ? -13.571 10.991 3.714 1.00 88.31 79 GLY A CA 1
ATOM 624 C C . GLY A 1 79 ? -13.831 10.679 2.241 1.00 88.31 79 GLY A C 1
ATOM 625 O O . GLY A 1 79 ? -14.929 10.250 1.881 1.00 88.31 79 GLY A O 1
ATOM 626 N N . LEU A 1 80 ? -12.807 10.833 1.390 1.00 89.56 80 LEU A N 1
ATOM 627 C CA . LEU A 1 80 ? -12.916 10.606 -0.057 1.00 89.56 80 LEU A CA 1
ATOM 628 C C . LEU A 1 80 ? -13.340 9.175 -0.371 1.00 89.56 80 LEU A C 1
ATOM 630 O O . LEU A 1 80 ? -14.173 8.977 -1.253 1.00 89.56 80 LEU A O 1
ATOM 634 N N . LYS A 1 81 ? -12.838 8.197 0.387 1.00 92.25 81 LYS A N 1
ATOM 635 C CA . LYS A 1 81 ? -13.260 6.801 0.292 1.00 92.25 81 LYS A CA 1
ATOM 636 C C . LYS A 1 81 ? -14.745 6.626 0.600 1.00 92.25 81 LYS A C 1
ATOM 638 O O . LYS A 1 81 ? -15.429 5.935 -0.144 1.00 92.25 81 LYS A O 1
ATOM 643 N N . LEU A 1 82 ? -15.255 7.263 1.651 1.00 86.56 82 LEU A N 1
ATOM 644 C CA . LEU A 1 82 ? -16.675 7.197 2.010 1.00 86.56 82 LEU A CA 1
ATOM 645 C C . LEU A 1 82 ? -17.574 7.863 0.965 1.00 86.56 82 LEU A C 1
ATOM 647 O O . LEU A 1 82 ? -18.649 7.353 0.657 1.00 86.56 82 LEU A O 1
ATOM 651 N N . ARG A 1 83 ? -17.138 8.994 0.405 1.00 83.94 83 ARG A N 1
ATOM 652 C CA . ARG A 1 83 ? -17.922 9.742 -0.584 1.00 83.94 83 ARG A CA 1
ATOM 653 C C . ARG A 1 83 ? -17.871 9.120 -1.981 1.00 83.94 83 ARG A C 1
ATOM 655 O O . ARG A 1 83 ? -18.871 9.128 -2.696 1.00 83.94 83 ARG A O 1
ATOM 662 N N . HIS A 1 84 ? -16.715 8.592 -2.373 1.00 87.94 84 HIS A N 1
ATOM 663 C CA . HIS A 1 84 ? -16.449 8.044 -3.702 1.00 87.94 84 HIS A CA 1
ATOM 664 C C . HIS A 1 84 ? -15.850 6.628 -3.608 1.00 87.94 84 HIS A C 1
ATOM 666 O O . HIS A 1 84 ? -14.739 6.385 -4.088 1.00 87.94 84 HIS A O 1
ATOM 672 N N . PRO A 1 85 ? -16.587 5.652 -3.042 1.00 88.12 85 PRO A N 1
ATOM 673 C CA . PRO A 1 85 ? -16.063 4.322 -2.711 1.00 88.12 85 PRO A CA 1
ATOM 674 C C . PRO A 1 85 ? -15.498 3.557 -3.905 1.00 88.12 85 PRO A C 1
ATOM 676 O O . PRO A 1 85 ? -14.563 2.776 -3.746 1.00 88.12 85 PRO A O 1
ATOM 679 N N . ARG A 1 86 ? -16.033 3.815 -5.104 1.00 88.00 86 ARG A N 1
ATOM 680 C CA . ARG A 1 86 ? -15.629 3.188 -6.373 1.00 88.00 86 ARG A CA 1
ATOM 681 C C . ARG A 1 86 ? -14.475 3.897 -7.091 1.00 88.00 86 ARG A C 1
ATOM 683 O O . ARG A 1 86 ? -14.166 3.515 -8.217 1.00 88.00 86 ARG A O 1
ATOM 690 N N . TYR A 1 87 ? -13.914 4.952 -6.502 1.00 90.00 87 TYR A N 1
ATOM 691 C CA . TYR A 1 87 ? -12.887 5.800 -7.119 1.00 90.00 87 TYR A CA 1
ATOM 692 C C . TYR A 1 87 ? -11.664 6.017 -6.229 1.00 90.00 87 TYR A C 1
ATOM 694 O O . TYR A 1 87 ? -10.713 6.646 -6.668 1.00 90.00 87 TYR A O 1
ATOM 702 N N . ILE A 1 88 ? -11.673 5.516 -4.994 1.00 93.19 88 ILE A N 1
ATOM 703 C CA . ILE A 1 88 ? -10.547 5.616 -4.066 1.00 93.19 88 ILE A CA 1
ATOM 704 C C . ILE A 1 88 ? -10.206 4.212 -3.578 1.00 93.19 88 ILE A C 1
ATOM 706 O O . ILE A 1 88 ? -11.036 3.563 -2.941 1.00 93.19 88 ILE A O 1
ATOM 710 N N . CYS A 1 89 ? -8.986 3.764 -3.846 1.00 95.69 89 CYS A N 1
ATOM 711 C CA . CYS A 1 89 ? -8.408 2.532 -3.323 1.00 95.69 89 CYS A CA 1
ATOM 712 C C . CYS A 1 89 ? -7.270 2.886 -2.362 1.00 95.69 89 CYS A C 1
ATOM 714 O O . CYS A 1 89 ? -6.384 3.664 -2.720 1.00 95.69 89 CYS A O 1
ATOM 716 N N . LEU A 1 90 ? -7.299 2.335 -1.147 1.00 97.88 90 LEU A N 1
ATOM 717 C CA . LEU A 1 90 ? -6.313 2.602 -0.097 1.00 97.88 90 LEU A CA 1
ATOM 718 C C . LEU A 1 90 ? -5.610 1.298 0.287 1.00 97.88 90 LEU A C 1
ATOM 720 O O . LEU A 1 90 ? -6.208 0.472 0.970 1.00 97.88 90 LEU A O 1
ATOM 724 N N . PHE A 1 91 ? -4.366 1.101 -0.148 1.00 97.75 91 PHE A N 1
ATOM 725 C CA . PHE A 1 91 ? -3.561 -0.042 0.273 1.00 97.75 91 PHE A CA 1
ATOM 726 C C . PHE A 1 91 ? -2.830 0.203 1.588 1.00 97.75 91 PHE A C 1
ATOM 728 O O . PHE A 1 91 ? -2.517 1.328 1.968 1.00 97.75 91 PHE A O 1
ATOM 735 N N . ARG A 1 92 ? -2.537 -0.887 2.289 1.00 97.19 92 ARG A N 1
ATOM 736 C CA . ARG A 1 92 ? -1.776 -0.868 3.5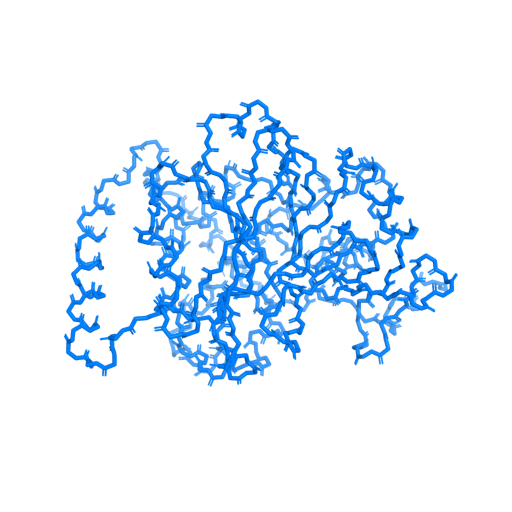33 1.00 97.19 92 ARG A CA 1
ATOM 737 C C . ARG A 1 92 ? -0.294 -0.623 3.259 1.00 97.19 92 ARG A C 1
ATOM 739 O O . ARG A 1 92 ? 0.318 -1.379 2.510 1.00 97.19 92 ARG A O 1
ATOM 746 N N . GLY A 1 93 ? 0.282 0.387 3.906 1.00 96.06 93 GLY A N 1
ATOM 747 C CA . GLY A 1 93 ? 1.724 0.593 3.967 1.00 96.06 93 GLY A CA 1
ATOM 748 C C . GLY A 1 93 ? 2.339 0.069 5.256 1.00 96.06 93 GLY A C 1
ATOM 749 O O . GLY A 1 93 ? 1.659 -0.449 6.149 1.00 96.06 93 GLY A O 1
ATOM 750 N N . HIS A 1 94 ? 3.661 0.166 5.351 1.00 94.31 94 HIS A N 1
ATOM 751 C CA . HIS A 1 94 ? 4.381 -0.343 6.511 1.00 94.31 94 HIS A CA 1
ATOM 752 C C . HIS A 1 94 ? 4.187 0.545 7.746 1.00 94.31 94 HIS A C 1
ATOM 754 O O . HIS A 1 94 ? 4.185 0.018 8.862 1.00 94.31 94 HIS A O 1
ATOM 760 N N . HIS A 1 95 ? 3.963 1.855 7.569 1.00 93.38 95 HIS A N 1
ATOM 761 C CA . HIS A 1 95 ? 3.581 2.753 8.663 1.00 93.38 95 HIS A CA 1
ATOM 762 C C . HIS A 1 95 ? 2.211 2.392 9.261 1.00 93.38 95 HIS A C 1
ATOM 764 O O . HIS A 1 95 ? 2.002 2.591 10.457 1.00 93.38 95 HIS A O 1
ATOM 770 N N . GLU A 1 96 ? 1.317 1.769 8.489 1.00 95.88 96 GLU A N 1
ATOM 771 C CA . GLU A 1 96 ? 0.010 1.262 8.930 1.00 95.88 96 GLU A CA 1
ATOM 772 C C . GLU A 1 96 ? 0.116 -0.141 9.565 1.00 95.88 96 GLU A C 1
ATOM 774 O O . GLU A 1 96 ? -0.698 -1.036 9.335 1.00 95.88 96 GLU A O 1
ATOM 779 N N . THR A 1 97 ? 1.142 -0.370 10.382 1.00 94.88 97 THR A N 1
ATOM 780 C CA . THR A 1 97 ? 1.289 -1.581 11.206 1.00 94.88 97 THR A CA 1
ATOM 781 C C . THR A 1 97 ? 1.416 -1.197 12.668 1.00 94.88 97 THR A C 1
ATOM 783 O O . THR A 1 97 ? 1.933 -0.125 12.984 1.00 94.88 97 THR A O 1
ATOM 786 N N . TYR A 1 98 ? 0.958 -2.058 13.579 1.00 93.56 98 TYR A N 1
ATOM 787 C CA . TYR A 1 98 ? 1.042 -1.774 15.011 1.00 93.56 98 TYR A CA 1
ATOM 788 C C . TYR A 1 98 ? 2.483 -1.486 15.454 1.00 93.56 98 TYR A C 1
ATOM 790 O O . TYR A 1 98 ? 2.741 -0.499 16.148 1.00 93.56 98 TYR A O 1
ATOM 798 N N . GLU A 1 99 ? 3.430 -2.318 15.012 1.00 93.62 99 GLU A N 1
ATOM 799 C CA . GLU A 1 99 ? 4.845 -2.165 15.332 1.00 93.62 99 GLU A CA 1
ATOM 800 C C . GLU A 1 99 ? 5.417 -0.835 14.837 1.00 93.62 99 GLU A C 1
ATOM 802 O O . GLU A 1 99 ? 6.139 -0.167 15.582 1.00 93.62 99 GLU A O 1
ATOM 807 N N . MET A 1 100 ? 5.076 -0.420 13.614 1.00 93.12 100 MET A N 1
ATOM 808 C CA . MET A 1 100 ? 5.635 0.792 13.030 1.00 93.12 100 MET A CA 1
ATOM 809 C C . MET A 1 100 ? 4.944 2.044 13.558 1.00 93.12 100 MET A C 1
ATOM 811 O O . MET A 1 100 ? 5.631 3.002 13.891 1.00 93.12 100 MET A O 1
ATOM 815 N N . CYS A 1 101 ? 3.624 2.017 13.752 1.00 92.25 101 CYS A N 1
ATOM 816 C CA . CYS A 1 101 ? 2.885 3.078 14.438 1.00 92.25 101 CYS A CA 1
ATOM 817 C C . CYS A 1 101 ? 3.501 3.400 15.805 1.00 92.25 101 CYS A C 1
ATOM 819 O O . CYS A 1 101 ? 3.721 4.566 16.137 1.00 92.25 101 CYS A O 1
ATOM 821 N N . LYS A 1 102 ? 3.845 2.370 16.587 1.00 92.62 102 LYS A N 1
ATOM 822 C CA . LYS A 1 102 ? 4.573 2.556 17.846 1.00 92.62 102 LYS A CA 1
ATOM 823 C C . LYS A 1 102 ? 5.986 3.083 17.643 1.00 92.62 102 LYS A C 1
ATOM 825 O O . LYS A 1 102 ? 6.411 3.976 18.375 1.00 92.62 102 LYS A O 1
ATOM 830 N N . ALA A 1 103 ? 6.722 2.540 16.675 1.00 91.94 103 ALA A N 1
ATOM 831 C CA . ALA A 1 103 ? 8.097 2.951 16.407 1.00 91.94 103 ALA A CA 1
ATOM 832 C C . ALA A 1 103 ? 8.196 4.434 16.018 1.00 91.94 103 ALA A C 1
ATOM 834 O O . ALA A 1 103 ? 9.102 5.125 16.482 1.00 91.94 103 ALA A O 1
ATOM 835 N N . ILE A 1 104 ? 7.240 4.938 15.233 1.00 90.19 104 ILE A N 1
ATOM 836 C CA . ILE A 1 104 ? 7.180 6.350 14.842 1.00 90.19 104 ILE A CA 1
ATOM 837 C C . ILE A 1 104 ? 6.551 7.242 15.923 1.00 90.19 104 ILE A C 1
ATOM 839 O O . ILE A 1 104 ? 6.547 8.456 15.774 1.00 90.19 104 ILE A O 1
ATOM 843 N N . GLY A 1 105 ? 6.038 6.683 17.024 1.00 91.25 105 GLY A N 1
ATOM 844 C CA . GLY A 1 105 ? 5.441 7.442 18.128 1.00 91.25 105 GLY A CA 1
ATOM 845 C C . GLY A 1 105 ? 4.019 7.947 17.865 1.00 91.25 105 GLY A C 1
ATOM 846 O O . GLY A 1 105 ? 3.576 8.889 18.525 1.00 91.25 105 GLY A O 1
ATOM 847 N N . PHE A 1 106 ? 3.301 7.330 16.925 1.00 90.31 106 PHE A N 1
ATOM 848 C CA . PHE A 1 106 ? 1.901 7.638 16.618 1.00 90.31 106 PHE A CA 1
ATOM 849 C C . PHE A 1 106 ? 0.986 7.425 17.831 1.00 90.31 106 PHE A C 1
ATOM 851 O O . PHE A 1 106 ? 0.119 8.244 18.131 1.00 90.31 106 PHE A O 1
ATOM 858 N N . ASP A 1 107 ? 1.244 6.360 18.591 1.00 88.38 107 ASP A N 1
ATOM 859 C CA . ASP A 1 107 ? 0.510 5.994 19.803 1.00 88.38 107 ASP A CA 1
ATOM 860 C C . ASP A 1 107 ? 0.616 7.036 20.920 1.00 88.38 107 ASP A C 1
ATOM 862 O O . ASP A 1 107 ? -0.323 7.226 21.684 1.00 88.38 107 ASP A O 1
ATOM 866 N N . LYS A 1 108 ? 1.748 7.740 20.995 1.00 88.69 108 LYS A N 1
ATOM 867 C CA . LYS A 1 108 ? 1.973 8.834 21.951 1.00 88.69 108 LYS A CA 1
ATOM 868 C C . LYS A 1 108 ? 1.389 10.159 21.474 1.00 88.69 108 LYS A C 1
ATOM 870 O O . LYS A 1 108 ? 1.149 11.045 22.291 1.00 88.69 108 LYS A O 1
ATOM 875 N N . ALA A 1 109 ? 1.212 10.317 20.165 1.00 85.25 109 ALA A N 1
ATOM 876 C CA . ALA A 1 109 ? 0.702 11.541 19.564 1.00 85.25 109 ALA A CA 1
ATOM 877 C C . ALA A 1 109 ? -0.829 11.654 19.645 1.00 85.25 109 ALA A C 1
ATOM 879 O O . ALA A 1 109 ? -1.358 12.765 19.586 1.00 85.25 109 ALA A O 1
ATOM 880 N N . ILE A 1 110 ? -1.536 10.531 19.812 1.00 86.25 110 ILE A N 1
ATOM 881 C CA . ILE A 1 110 ? -2.990 10.486 19.976 1.00 86.25 110 ILE A CA 1
ATOM 882 C C . ILE A 1 110 ? -3.331 10.240 21.449 1.00 86.25 110 ILE A C 1
ATOM 884 O O . ILE A 1 110 ? -3.181 9.135 21.957 1.00 86.25 110 ILE A O 1
ATOM 888 N N . ALA A 1 111 ? -3.830 11.276 22.128 1.00 84.94 111 ALA A N 1
ATOM 889 C CA . ALA A 1 111 ? -4.239 11.177 23.531 1.00 84.94 111 ALA A CA 1
ATOM 890 C C . ALA A 1 111 ? -5.548 10.388 23.731 1.00 84.94 111 ALA A C 1
ATOM 892 O O . ALA A 1 111 ? -5.752 9.790 24.785 1.00 84.94 111 ALA A O 1
ATOM 893 N N . ASP A 1 112 ? -6.442 10.397 22.737 1.00 85.75 112 ASP A N 1
ATOM 894 C CA . ASP A 1 112 ? -7.701 9.653 22.792 1.00 85.75 112 ASP A CA 1
ATOM 895 C C . ASP A 1 112 ? -7.459 8.179 22.438 1.00 85.75 112 ASP A C 1
ATOM 897 O O . ASP A 1 112 ? -7.270 7.810 21.276 1.00 85.75 112 ASP A O 1
ATOM 901 N N . GLU A 1 113 ? -7.493 7.323 23.457 1.00 87.62 113 GLU A N 1
ATOM 902 C CA . GLU A 1 113 ? -7.293 5.886 23.296 1.00 87.62 113 GLU A CA 1
ATOM 903 C C . GLU A 1 113 ? -8.319 5.257 22.343 1.00 87.62 113 GLU A C 1
ATOM 905 O O . GLU A 1 113 ? -7.962 4.394 21.546 1.00 87.62 113 GLU A O 1
ATOM 910 N N . ARG A 1 114 ? -9.580 5.706 22.341 1.00 85.56 114 ARG A N 1
ATOM 911 C CA . ARG A 1 114 ? -10.620 5.156 21.453 1.00 85.56 114 ARG A CA 1
ATOM 912 C C . ARG A 1 114 ? -10.336 5.502 19.996 1.00 85.56 114 ARG A C 1
ATOM 914 O O . ARG A 1 114 ? -10.543 4.668 19.109 1.00 85.56 114 ARG A O 1
ATOM 921 N N . LEU A 1 115 ? -9.848 6.715 19.746 1.00 84.88 115 LEU A N 1
ATOM 922 C CA . LEU A 1 115 ? -9.419 7.139 18.417 1.00 84.88 115 LEU A CA 1
ATOM 923 C C . LEU A 1 115 ? -8.217 6.314 17.944 1.00 84.88 115 LEU A C 1
ATOM 925 O O . LEU A 1 115 ? -8.240 5.786 16.833 1.00 84.88 115 LEU A O 1
ATOM 929 N N . LEU A 1 116 ? -7.209 6.141 18.802 1.00 90.38 116 LEU A N 1
ATOM 930 C CA . LEU A 1 116 ? -6.030 5.332 18.499 1.00 90.38 116 LEU A CA 1
ATOM 931 C C . LEU A 1 116 ? -6.405 3.873 18.185 1.00 90.38 116 LEU A C 1
ATOM 933 O O . LEU A 1 116 ? -5.958 3.323 17.180 1.00 90.38 116 LEU A O 1
ATOM 937 N N . GLN A 1 117 ? -7.275 3.266 18.999 1.00 91.38 117 GLN A N 1
ATOM 938 C CA . GLN A 1 117 ? -7.800 1.919 18.754 1.00 91.38 117 GLN A CA 1
ATOM 939 C C . GLN A 1 117 ? -8.505 1.828 17.397 1.00 91.38 117 GLN A C 1
ATOM 941 O O . GLN A 1 117 ? -8.300 0.869 16.660 1.00 91.38 117 GLN A O 1
ATOM 946 N N . SER A 1 118 ? -9.280 2.848 17.027 1.00 91.62 118 SER A N 1
ATOM 947 C CA . SER A 1 118 ? -9.978 2.878 15.738 1.00 91.62 118 SER A CA 1
ATOM 948 C C . SER A 1 118 ? -9.014 2.895 14.545 1.00 91.62 118 SER A C 1
ATOM 950 O O . SER A 1 118 ? -9.306 2.258 13.536 1.00 91.62 118 SER A O 1
ATOM 952 N N . PHE A 1 119 ? -7.863 3.572 14.653 1.00 94.38 119 PHE A N 1
ATOM 953 C CA . PHE A 1 119 ? -6.824 3.536 13.616 1.00 94.38 119 PHE A CA 1
ATOM 954 C C . PHE A 1 119 ? -6.161 2.169 13.503 1.00 94.38 119 PHE A C 1
ATOM 956 O O . PHE A 1 119 ? -6.020 1.660 12.395 1.00 94.38 119 PHE A O 1
ATOM 963 N N . TYR A 1 120 ? -5.806 1.546 14.628 1.00 94.69 120 TYR A N 1
ATOM 964 C CA . TYR A 1 120 ? -5.232 0.204 14.581 1.00 94.69 120 TYR A CA 1
ATOM 965 C C . TYR A 1 120 ? -6.179 -0.795 13.927 1.00 94.69 120 TYR A C 1
ATOM 967 O O . TYR A 1 120 ? -5.757 -1.539 13.050 1.00 94.69 120 TYR A O 1
ATOM 975 N N . VAL A 1 121 ? -7.469 -0.754 14.276 1.00 95.06 121 VAL A N 1
ATOM 976 C CA . VAL A 1 121 ? -8.457 -1.613 13.620 1.00 95.06 121 VAL A CA 1
ATOM 977 C C . VAL A 1 121 ? -8.546 -1.303 12.132 1.00 95.06 121 VAL A C 1
ATOM 979 O O . VAL A 1 121 ? -8.502 -2.234 11.338 1.00 95.06 121 VAL A O 1
ATOM 982 N N . LEU A 1 122 ? -8.615 -0.027 11.735 1.00 96.19 122 LEU A N 1
ATOM 983 C CA . LEU A 1 122 ? -8.636 0.369 10.322 1.00 96.19 122 LEU A CA 1
ATOM 984 C C . LEU A 1 122 ? -7.505 -0.278 9.522 1.00 96.19 122 LEU A C 1
ATOM 986 O O . LEU A 1 122 ? -7.756 -0.806 8.439 1.00 96.19 122 LEU A O 1
ATOM 990 N N . PHE A 1 123 ? -6.286 -0.267 10.056 1.00 96.31 123 PHE A N 1
ATOM 991 C CA . PHE A 1 123 ? -5.124 -0.814 9.367 1.00 96.31 123 PHE A CA 1
ATOM 992 C C . PHE A 1 123 ? -5.227 -2.318 9.098 1.00 96.31 123 PHE A C 1
ATOM 994 O O . PHE A 1 123 ? -4.737 -2.780 8.070 1.00 96.31 123 PHE A O 1
ATOM 1001 N N . GLU A 1 124 ? -5.926 -3.072 9.948 1.00 95.06 124 GLU A N 1
ATOM 1002 C CA . GLU A 1 124 ? -6.157 -4.505 9.734 1.00 95.06 124 GLU A CA 1
ATOM 1003 C C . GLU A 1 124 ? -7.198 -4.814 8.643 1.00 95.06 124 GLU A C 1
ATOM 1005 O O . GLU A 1 124 ? -7.298 -5.963 8.214 1.00 95.06 124 GLU A O 1
ATOM 1010 N N . TYR A 1 125 ? -7.954 -3.816 8.169 1.00 95.69 125 TYR A N 1
ATOM 1011 C CA . TYR A 1 125 ? -8.922 -3.963 7.071 1.00 95.69 125 TYR A CA 1
ATOM 1012 C C . TYR A 1 125 ? -8.415 -3.440 5.722 1.00 95.69 125 TYR A C 1
ATOM 1014 O O . TYR A 1 125 ? -9.037 -3.741 4.698 1.00 95.69 125 TYR A O 1
ATOM 1022 N N . LEU A 1 126 ? -7.325 -2.665 5.702 1.00 96.81 126 LEU A N 1
ATOM 1023 C CA . LEU A 1 126 ? -6.776 -2.110 4.466 1.00 96.81 126 LEU A CA 1
ATOM 1024 C C . LEU A 1 126 ? -6.335 -3.239 3.514 1.00 96.81 126 LEU A C 1
ATOM 1026 O O . LEU A 1 126 ? -5.577 -4.118 3.934 1.00 96.81 126 LEU A O 1
ATOM 1030 N N . PRO A 1 127 ? -6.777 -3.222 2.242 1.00 95.88 127 PRO A N 1
ATOM 1031 C CA . PRO A 1 127 ? -6.283 -4.137 1.221 1.00 95.88 127 PRO A CA 1
ATOM 1032 C C . PRO A 1 127 ? -4.750 -4.096 1.099 1.00 95.88 127 PRO A C 1
ATOM 1034 O O . PRO A 1 127 ? -4.111 -3.084 1.386 1.00 95.88 127 PRO A O 1
ATOM 1037 N N . LEU A 1 128 ? -4.146 -5.201 0.670 1.00 95.50 128 LEU A N 1
ATOM 1038 C CA . LEU A 1 128 ? -2.689 -5.365 0.658 1.00 95.50 128 LEU A CA 1
ATOM 1039 C C . LEU A 1 128 ? -2.076 -5.086 -0.715 1.00 95.50 128 LEU A C 1
ATOM 1041 O O . LEU A 1 128 ? -0.976 -4.544 -0.806 1.00 95.50 128 LEU A O 1
ATOM 1045 N N . LEU A 1 129 ? -2.778 -5.478 -1.776 1.00 94.62 129 LEU A N 1
ATOM 1046 C CA . LEU A 1 129 ? -2.339 -5.281 -3.151 1.00 94.62 129 LEU A CA 1
ATOM 1047 C C . LEU A 1 129 ? -3.513 -5.367 -4.125 1.00 94.62 129 LEU A C 1
ATOM 1049 O O . LEU A 1 129 ? -4.607 -5.825 -3.775 1.00 94.62 129 LEU A O 1
ATOM 1053 N N . GLY A 1 130 ? -3.266 -4.992 -5.374 1.00 93.62 130 GLY A N 1
ATOM 1054 C CA . GLY A 1 130 ? -4.222 -5.239 -6.435 1.00 93.62 130 GLY A CA 1
ATOM 1055 C C . GLY A 1 130 ? -3.640 -5.235 -7.835 1.00 93.62 130 GLY A C 1
ATOM 1056 O O . GLY A 1 130 ? -2.571 -4.683 -8.083 1.00 93.62 130 GLY A O 1
ATOM 1057 N N . VAL A 1 131 ? -4.377 -5.868 -8.739 1.00 92.94 131 VAL A N 1
ATOM 1058 C CA . VAL A 1 131 ? -4.138 -5.848 -10.180 1.00 92.94 131 VAL A CA 1
ATOM 1059 C C . VAL A 1 131 ? -5.060 -4.810 -10.805 1.00 92.94 131 VAL A C 1
ATOM 1061 O O . VAL A 1 131 ? -6.273 -4.839 -10.596 1.00 92.94 131 VAL A O 1
ATOM 1064 N N . PHE A 1 132 ? -4.468 -3.890 -11.561 1.00 91.12 132 PHE A N 1
ATOM 1065 C CA . PHE A 1 132 ? -5.169 -2.869 -12.330 1.00 91.12 132 PHE A CA 1
ATOM 1066 C C . PHE A 1 132 ? -4.695 -2.980 -13.777 1.00 91.12 132 PHE A C 1
ATOM 1068 O O . PHE A 1 132 ? -3.643 -2.454 -14.142 1.00 91.12 132 PHE A O 1
ATOM 1075 N N . GLY A 1 133 ? -5.446 -3.724 -14.590 1.00 88.25 133 GLY A N 1
ATOM 1076 C CA . GLY A 1 133 ? -5.028 -4.089 -15.940 1.00 88.25 133 GLY A CA 1
ATOM 1077 C C . GLY A 1 133 ? -3.729 -4.894 -15.931 1.00 88.25 133 GLY A C 1
ATOM 1078 O O . GLY A 1 133 ? -3.661 -5.936 -15.292 1.00 88.25 133 GLY A O 1
ATOM 1079 N N . LYS A 1 134 ? -2.669 -4.391 -16.578 1.00 89.19 134 LYS A N 1
ATOM 1080 C CA . LYS A 1 134 ? -1.338 -5.036 -16.598 1.00 89.19 134 LYS A CA 1
ATOM 1081 C C . LYS A 1 134 ? -0.388 -4.584 -15.482 1.00 89.19 134 LYS A C 1
ATOM 1083 O O . LYS A 1 134 ? 0.816 -4.851 -15.571 1.00 89.19 134 LYS A O 1
ATOM 1088 N N . PHE A 1 135 ? -0.892 -3.893 -14.461 1.00 92.19 135 PHE A N 1
ATOM 1089 C CA . PHE A 1 135 ? -0.089 -3.360 -13.362 1.00 92.19 135 PHE A CA 1
ATOM 1090 C C . PHE A 1 135 ? -0.418 -4.065 -12.047 1.00 92.19 135 PHE A C 1
ATOM 1092 O O . PHE A 1 135 ? -1.559 -4.047 -11.586 1.00 92.19 135 PHE A O 1
ATOM 1099 N N . LEU A 1 136 ? 0.606 -4.641 -11.419 1.00 94.50 136 LEU A N 1
ATOM 1100 C CA . LEU A 1 136 ? 0.555 -5.082 -10.033 1.00 94.50 136 LEU A CA 1
ATOM 1101 C C . LEU A 1 136 ? 0.900 -3.889 -9.138 1.00 94.50 136 LEU A C 1
ATOM 1103 O O . LEU A 1 136 ? 1.993 -3.337 -9.240 1.00 94.50 136 LEU A O 1
ATOM 1107 N N . CYS A 1 137 ? -0.019 -3.501 -8.263 1.00 95.75 137 CYS A N 1
ATOM 1108 C CA . CYS A 1 137 ? 0.121 -2.366 -7.358 1.00 95.75 137 CYS A CA 1
ATOM 1109 C C . CYS A 1 137 ? 0.161 -2.856 -5.907 1.00 95.75 137 CYS A C 1
ATOM 1111 O O . CYS A 1 137 ? -0.767 -3.527 -5.455 1.00 95.75 137 CYS A O 1
ATOM 1113 N N . LEU A 1 138 ? 1.216 -2.506 -5.171 1.00 96.62 138 LEU A N 1
ATOM 1114 C CA . LEU A 1 138 ? 1.387 -2.849 -3.753 1.00 96.62 138 LEU A CA 1
ATOM 1115 C C . LEU A 1 138 ? 2.272 -1.822 -3.039 1.00 96.62 138 LEU A C 1
ATOM 1117 O O . LEU A 1 138 ? 2.755 -0.872 -3.652 1.00 96.62 138 LEU A O 1
ATOM 1121 N N . HIS A 1 139 ? 2.503 -1.991 -1.739 1.00 96.50 139 HIS A N 1
ATOM 1122 C CA . HIS A 1 139 ? 3.311 -1.037 -0.987 1.00 96.50 139 HIS A CA 1
ATOM 1123 C C . HIS A 1 139 ? 4.820 -1.156 -1.252 1.00 96.50 139 HIS A C 1
ATOM 1125 O O . HIS A 1 139 ? 5.438 -0.212 -1.738 1.00 96.50 139 HIS A O 1
ATOM 1131 N N . ALA A 1 140 ? 5.445 -2.291 -0.940 1.00 95.31 140 ALA A N 1
ATOM 1132 C CA . ALA A 1 140 ? 6.895 -2.449 -1.000 1.00 95.31 140 ALA A CA 1
ATOM 1133 C C . ALA A 1 140 ? 7.349 -3.520 -1.989 1.00 95.31 140 ALA A C 1
ATOM 1135 O O . ALA A 1 140 ? 7.885 -3.162 -3.029 1.00 95.31 140 ALA A O 1
ATOM 1136 N N . GLY A 1 141 ? 7.179 -4.806 -1.703 1.00 93.75 141 GLY A N 1
ATOM 1137 C CA . GLY A 1 141 ? 7.775 -5.847 -2.535 1.00 93.75 141 GLY A CA 1
ATOM 1138 C C . GLY A 1 141 ? 6.883 -7.047 -2.776 1.00 93.75 141 GLY A C 1
ATOM 1139 O O . GLY A 1 141 ? 5.765 -7.150 -2.283 1.00 93.75 141 GLY A O 1
ATOM 1140 N N . ILE A 1 142 ? 7.415 -7.961 -3.573 1.00 94.94 142 ILE A N 1
ATOM 1141 C CA . ILE A 1 142 ? 6.805 -9.251 -3.870 1.00 94.94 142 ILE A CA 1
ATOM 1142 C C . ILE A 1 142 ? 7.396 -10.342 -2.979 1.00 94.94 142 ILE A C 1
ATOM 1144 O O . ILE A 1 142 ? 8.499 -10.196 -2.448 1.00 94.94 142 ILE A O 1
ATOM 1148 N N . SER A 1 143 ? 6.671 -11.450 -2.848 1.00 92.81 143 SER A N 1
ATOM 1149 C CA . SER A 1 143 ? 7.116 -12.622 -2.096 1.00 92.81 143 SER A CA 1
ATOM 1150 C C . SER A 1 143 ? 7.288 -13.827 -3.004 1.00 92.81 143 SER A C 1
ATOM 1152 O O . SER A 1 143 ? 6.528 -14.007 -3.952 1.00 92.81 143 SER A O 1
ATOM 1154 N N . LEU A 1 144 ? 8.209 -14.716 -2.639 1.00 89.31 144 LEU A N 1
ATOM 1155 C CA . LEU A 1 144 ? 8.392 -16.003 -3.311 1.00 89.31 144 LEU A CA 1
ATOM 1156 C C . LEU A 1 144 ? 7.139 -16.896 -3.253 1.00 89.31 144 LEU A C 1
ATOM 1158 O O . LEU A 1 144 ? 6.947 -17.741 -4.117 1.00 89.31 144 LEU A O 1
ATOM 1162 N N . PHE A 1 145 ? 6.263 -16.693 -2.263 1.00 88.81 145 PHE A N 1
ATOM 1163 C CA . PHE A 1 145 ? 5.007 -17.438 -2.132 1.00 88.81 145 PHE A CA 1
ATOM 1164 C C . PHE A 1 145 ? 3.891 -16.911 -3.045 1.00 88.81 145 PHE A C 1
ATOM 1166 O O . PHE A 1 145 ? 2.866 -17.568 -3.191 1.00 88.81 145 PHE A O 1
ATOM 1173 N N . MET A 1 146 ? 4.072 -15.745 -3.678 1.00 88.19 146 MET A N 1
ATOM 1174 C CA . MET A 1 146 ? 3.102 -15.208 -4.641 1.00 88.19 146 MET A CA 1
ATOM 1175 C C . MET A 1 146 ? 3.147 -15.923 -5.992 1.00 88.19 146 MET A C 1
ATOM 1177 O O . MET A 1 146 ? 2.199 -15.814 -6.763 1.00 88.19 146 MET A O 1
ATOM 1181 N N . ALA A 1 147 ? 4.222 -16.661 -6.279 1.00 74.00 147 ALA A N 1
ATOM 1182 C CA . ALA A 1 147 ? 4.332 -17.460 -7.493 1.00 74.00 147 ALA A CA 1
ATOM 1183 C C . ALA A 1 147 ? 3.405 -18.702 -7.485 1.00 74.00 147 ALA A C 1
ATOM 1185 O O . ALA A 1 147 ? 3.289 -19.396 -8.492 1.00 74.00 147 ALA A O 1
ATOM 1186 N N . GLU A 1 148 ? 2.727 -18.996 -6.366 1.00 71.19 148 GLU A N 1
ATOM 1187 C CA . GLU A 1 148 ? 1.793 -20.118 -6.217 1.00 71.19 148 GLU A CA 1
ATOM 1188 C C . GLU A 1 148 ? 0.325 -19.630 -6.308 1.00 71.19 148 GLU A C 1
ATOM 1190 O O . GLU A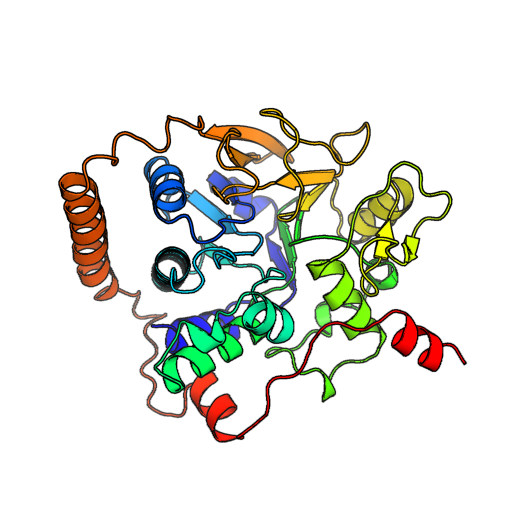 1 148 ? -0.101 -18.717 -5.602 1.00 71.19 148 GLU A O 1
ATOM 1195 N N . ASN A 1 149 ? -0.475 -20.256 -7.183 1.00 56.09 149 ASN A N 1
ATOM 1196 C CA . ASN A 1 149 ? -1.737 -19.727 -7.741 1.00 56.09 149 ASN A CA 1
ATOM 1197 C C . ASN A 1 149 ? -2.944 -19.591 -6.769 1.00 56.09 149 ASN A C 1
ATOM 1199 O O . ASN A 1 149 ? -4.038 -19.245 -7.205 1.00 56.09 149 ASN A O 1
ATOM 1203 N N . SER A 1 150 ? -2.801 -19.884 -5.470 1.00 62.34 150 SER A N 1
ATOM 1204 C CA . SER A 1 150 ? -3.927 -19.937 -4.510 1.00 62.34 150 SER A CA 1
ATOM 1205 C C . SER A 1 150 ? -3.834 -18.956 -3.340 1.00 62.34 150 SER A C 1
ATOM 1207 O O . SER A 1 150 ? -4.797 -18.780 -2.601 1.00 62.34 150 SER A O 1
ATOM 1209 N N . PHE A 1 151 ? -2.695 -18.298 -3.159 1.00 63.16 151 PHE A N 1
ATOM 1210 C CA . PHE A 1 151 ? -2.324 -17.804 -1.840 1.00 63.16 151 PHE A CA 1
ATOM 1211 C C . PHE A 1 151 ? -2.980 -16.471 -1.429 1.00 63.16 151 PHE A C 1
ATOM 1213 O O . PHE A 1 151 ? -3.274 -16.239 -0.260 1.00 63.16 151 PHE A O 1
ATOM 1220 N N . LEU A 1 152 ? -3.270 -15.571 -2.373 1.00 63.25 152 LEU A N 1
ATOM 1221 C CA . LEU A 1 152 ? -3.815 -14.250 -2.022 1.00 63.25 152 LEU A CA 1
ATOM 1222 C C . LEU A 1 152 ? -5.297 -14.254 -1.634 1.00 63.25 152 LEU A C 1
ATOM 1224 O O . LEU A 1 152 ? -5.756 -13.309 -0.992 1.00 63.25 152 LEU A O 1
ATOM 1228 N N . GLN A 1 153 ? -6.039 -15.301 -2.007 1.00 64.00 153 GLN A N 1
ATOM 1229 C CA . GLN A 1 153 ? -7.432 -15.469 -1.583 1.00 64.00 153 GLN A CA 1
ATOM 1230 C C . GLN A 1 153 ? -7.545 -15.925 -0.118 1.00 64.00 153 GLN A C 1
ATOM 1232 O O . GLN A 1 153 ? -8.637 -15.882 0.444 1.00 64.00 153 GLN A O 1
ATOM 1237 N N . GLU A 1 154 ? -6.433 -16.323 0.511 1.00 68.50 154 GLU A N 1
ATOM 1238 C CA . GLU A 1 154 ? -6.400 -16.822 1.892 1.00 68.50 154 GLU A CA 1
ATOM 1239 C C . GLU A 1 154 ? -6.407 -15.690 2.931 1.00 68.50 154 GLU A C 1
ATOM 1241 O O . GLU A 1 154 ? -6.885 -15.883 4.049 1.00 68.50 154 GLU A O 1
ATOM 1246 N N . PHE A 1 155 ? -5.981 -14.474 2.563 1.00 81.69 155 PHE A N 1
ATOM 1247 C CA . PHE A 1 155 ? -6.007 -13.339 3.486 1.00 81.69 155 PHE A CA 1
ATOM 1248 C C . PHE A 1 155 ? -7.442 -12.893 3.787 1.00 81.69 155 PHE A C 1
ATOM 1250 O O . PHE A 1 155 ? -8.095 -12.201 3.000 1.00 81.69 155 PHE A O 1
ATOM 1257 N N . VAL A 1 156 ? -7.912 -13.241 4.983 1.00 85.75 156 VAL A N 1
ATOM 1258 C CA . VAL A 1 156 ? -9.219 -12.833 5.507 1.00 85.75 156 VAL A CA 1
ATOM 1259 C C . VAL A 1 156 ? -9.107 -11.499 6.254 1.00 85.75 156 VAL A C 1
ATOM 1261 O O . VAL A 1 156 ? -8.122 -11.238 6.941 1.00 85.75 156 VAL A O 1
ATOM 1264 N N . LYS A 1 157 ? -10.137 -10.650 6.132 1.00 89.62 157 LYS A N 1
ATOM 1265 C CA . LYS A 1 157 ? -10.306 -9.429 6.937 1.00 89.62 157 LYS A CA 1
ATOM 1266 C C . LYS A 1 157 ? -10.973 -9.738 8.288 1.00 89.62 157 LYS A C 1
ATOM 1268 O O . LYS A 1 157 ? -11.909 -10.540 8.321 1.00 89.62 157 LYS A O 1
ATOM 1273 N N . PRO A 1 158 ? -10.577 -9.065 9.381 1.00 91.56 158 PRO A N 1
ATOM 1274 C CA . PRO A 1 158 ? -9.335 -8.300 9.531 1.00 91.56 158 PRO A CA 1
ATOM 1275 C C . PRO A 1 158 ? -8.103 -9.219 9.541 1.00 91.56 158 PRO A C 1
ATOM 1277 O O . PRO A 1 158 ? -8.221 -10.399 9.875 1.00 91.56 158 PRO A O 1
ATOM 1280 N N . ILE A 1 159 ? -6.922 -8.670 9.234 1.00 91.75 159 ILE A N 1
ATOM 1281 C CA . ILE A 1 159 ? -5.654 -9.371 9.477 1.00 91.75 159 ILE A CA 1
ATOM 1282 C C . ILE A 1 159 ? -5.528 -9.684 10.971 1.00 91.75 159 ILE A C 1
ATOM 1284 O O . ILE A 1 159 ? -5.622 -8.809 11.830 1.00 91.75 159 ILE A O 1
ATOM 1288 N N . GLU A 1 160 ? -5.286 -10.957 11.277 1.00 89.50 160 GLU A N 1
ATOM 1289 C CA . GLU A 1 160 ? -5.035 -11.436 12.632 1.00 89.50 160 GLU A CA 1
ATOM 1290 C C . GLU A 1 160 ? -3.913 -12.468 12.602 1.00 89.50 160 GLU A C 1
ATOM 1292 O O . GLU A 1 160 ? -4.074 -13.556 12.048 1.00 89.50 160 GLU A O 1
ATOM 1297 N N . VAL A 1 161 ? -2.787 -12.162 13.249 1.00 88.31 161 VAL A N 1
ATOM 1298 C CA . VAL A 1 161 ? -1.566 -12.984 13.188 1.00 88.31 161 VAL A CA 1
ATOM 1299 C C . VAL A 1 161 ? -1.823 -14.427 13.618 1.00 88.31 161 VAL A C 1
ATOM 1301 O O . VAL A 1 161 ? -1.277 -15.355 13.028 1.00 88.31 161 VAL A O 1
ATOM 1304 N N . LYS A 1 162 ? -2.694 -14.642 14.609 1.00 87.62 162 LYS A N 1
ATOM 1305 C CA . LYS A 1 162 ? -3.057 -15.984 15.102 1.00 87.62 162 LYS A CA 1
ATOM 1306 C C . LYS A 1 162 ? -3.774 -16.866 14.080 1.00 87.62 162 LYS A C 1
ATOM 1308 O O . LYS A 1 162 ? -3.821 -18.077 14.272 1.00 87.62 162 LYS A O 1
ATOM 1313 N N . ARG A 1 163 ? -4.373 -16.268 13.049 1.00 87.50 163 ARG A N 1
ATOM 1314 C CA . ARG A 1 163 ? -5.096 -16.973 11.981 1.00 87.50 163 ARG A CA 1
ATOM 1315 C C . ARG A 1 163 ? -4.224 -17.198 10.750 1.00 87.50 163 ARG A C 1
ATOM 1317 O O . ARG A 1 163 ? -4.669 -17.871 9.833 1.00 87.50 163 ARG A O 1
ATOM 1324 N N . MET A 1 164 ? -3.010 -16.651 10.752 1.00 88.62 164 MET A N 1
ATOM 1325 C CA . MET A 1 164 ? -2.093 -16.699 9.627 1.00 88.62 164 MET A CA 1
ATOM 1326 C C . MET A 1 164 ? -1.097 -17.845 9.773 1.00 88.62 164 MET A C 1
ATOM 1328 O O . MET A 1 164 ? -0.469 -18.050 10.815 1.00 88.62 164 MET A O 1
ATOM 1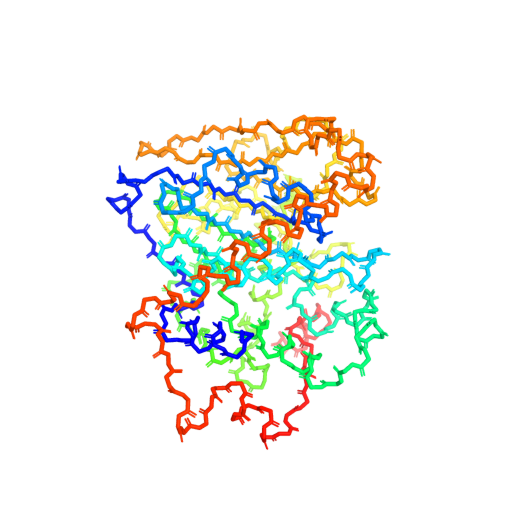332 N N . THR A 1 165 ? -0.886 -18.544 8.674 1.00 89.06 165 THR A N 1
ATOM 1333 C CA . THR A 1 165 ? 0.249 -19.423 8.452 1.00 89.06 165 THR A CA 1
ATOM 1334 C C . THR A 1 165 ? 1.554 -18.625 8.381 1.00 89.06 165 THR A C 1
ATOM 1336 O O . THR A 1 165 ? 1.599 -17.409 8.172 1.00 89.06 165 THR A O 1
ATOM 1339 N N . VAL A 1 166 ? 2.671 -19.341 8.503 1.00 88.75 166 VAL A N 1
ATOM 1340 C CA . VAL A 1 166 ? 4.014 -18.769 8.327 1.00 88.75 166 VAL A CA 1
ATOM 1341 C C . VAL A 1 166 ? 4.180 -18.164 6.929 1.00 88.75 166 VAL A C 1
ATOM 1343 O O . VAL A 1 166 ? 4.814 -17.118 6.791 1.00 88.75 166 VAL A O 1
ATOM 1346 N N . ARG A 1 167 ? 3.578 -18.787 5.906 1.00 88.75 167 ARG A N 1
ATOM 1347 C CA . ARG A 1 167 ? 3.609 -18.298 4.523 1.00 88.75 167 ARG A CA 1
ATOM 1348 C C . ARG A 1 167 ? 2.858 -16.974 4.394 1.00 88.75 167 ARG A C 1
ATOM 1350 O O . ARG A 1 167 ? 3.444 -16.013 3.898 1.00 88.75 167 ARG A O 1
ATOM 1357 N N . GLU A 1 168 ? 1.620 -16.893 4.900 1.00 90.19 168 GLU A N 1
ATOM 1358 C CA . GLU A 1 168 ? 0.796 -15.660 4.953 1.00 90.19 168 GLU A CA 1
ATOM 1359 C C . GLU A 1 168 ? 1.552 -14.526 5.619 1.00 90.19 168 GLU A C 1
ATOM 1361 O O . GLU A 1 168 ? 1.658 -13.424 5.079 1.00 90.19 168 GLU A O 1
ATOM 1366 N N . ARG A 1 169 ? 2.180 -14.818 6.755 1.00 91.38 169 ARG A N 1
ATOM 1367 C CA . ARG A 1 169 ? 2.931 -13.809 7.492 1.00 91.38 169 ARG A CA 1
ATOM 1368 C C . ARG A 1 169 ? 4.199 -13.366 6.767 1.00 91.38 169 ARG A C 1
ATOM 1370 O O . ARG A 1 169 ? 4.523 -12.178 6.786 1.00 91.38 169 ARG A O 1
ATOM 1377 N N . SER A 1 170 ? 4.902 -14.287 6.107 1.00 92.19 170 SER A N 1
ATOM 1378 C CA . SER A 1 170 ? 6.063 -13.948 5.275 1.00 92.19 170 SER A CA 1
ATOM 1379 C C . SER A 1 170 ? 5.657 -13.063 4.105 1.00 92.19 170 SER A C 1
ATOM 1381 O O . SER A 1 170 ? 6.278 -12.033 3.877 1.00 92.19 170 SER A O 1
ATOM 1383 N N . THR A 1 171 ? 4.568 -13.403 3.424 1.00 92.94 171 THR A N 1
ATOM 1384 C CA . THR A 1 171 ? 4.113 -12.632 2.267 1.00 92.94 171 THR A CA 1
ATOM 1385 C C . THR A 1 171 ? 3.607 -11.256 2.657 1.00 92.94 171 THR A C 1
ATOM 1387 O O . THR A 1 171 ? 3.963 -10.284 2.003 1.00 92.94 171 THR A O 1
ATOM 1390 N N . LEU A 1 172 ? 2.851 -11.135 3.753 1.00 94.25 172 LEU A N 1
ATOM 1391 C CA . LEU A 1 172 ? 2.475 -9.829 4.295 1.00 94.25 172 LEU A CA 1
ATOM 1392 C C . LEU A 1 172 ? 3.717 -8.996 4.638 1.00 94.25 172 LEU A C 1
ATOM 1394 O O . LEU A 1 172 ? 3.775 -7.808 4.336 1.00 94.25 172 LEU A O 1
ATOM 1398 N N . THR A 1 173 ? 4.736 -9.624 5.226 1.00 95.31 173 THR A N 1
ATOM 1399 C CA . THR A 1 173 ? 6.005 -8.948 5.524 1.00 95.31 173 THR A CA 1
ATOM 1400 C C . THR A 1 173 ? 6.686 -8.455 4.247 1.00 95.31 173 THR A C 1
ATOM 1402 O O . THR A 1 173 ? 7.158 -7.325 4.220 1.00 95.31 173 THR A O 1
ATOM 1405 N N . ASP A 1 174 ? 6.707 -9.253 3.181 1.00 95.12 174 ASP A N 1
ATOM 1406 C CA . ASP A 1 174 ? 7.320 -8.883 1.901 1.00 95.12 174 ASP A CA 1
ATOM 1407 C C . ASP A 1 174 ? 6.515 -7.812 1.148 1.00 95.12 174 ASP A C 1
ATOM 1409 O O . ASP A 1 174 ? 7.106 -6.884 0.599 1.00 95.12 174 ASP A O 1
ATOM 1413 N N . ILE A 1 175 ? 5.180 -7.851 1.206 1.00 95.62 175 ILE A N 1
ATO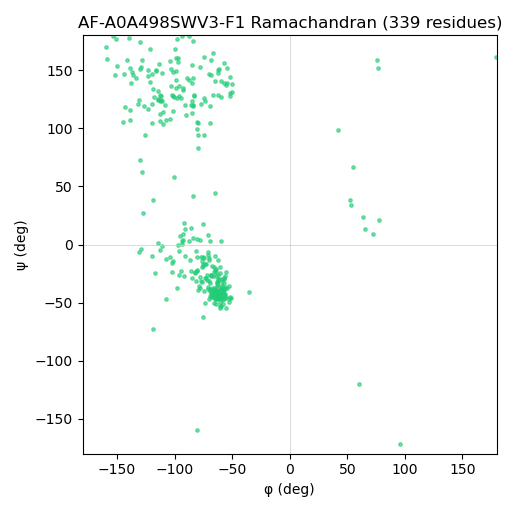M 1414 C CA . ILE A 1 175 ? 4.314 -6.782 0.677 1.00 95.62 175 ILE A CA 1
ATOM 1415 C C . ILE A 1 175 ? 4.655 -5.443 1.326 1.00 95.62 175 ILE A C 1
ATOM 1417 O O . ILE A 1 175 ? 4.666 -4.422 0.644 1.00 95.62 175 ILE A O 1
ATOM 1421 N N . LEU A 1 176 ? 4.960 -5.442 2.624 1.00 95.44 176 LEU A N 1
ATOM 1422 C CA . LEU A 1 176 ? 5.206 -4.225 3.395 1.00 95.44 176 LEU A CA 1
ATOM 1423 C C . LEU A 1 176 ? 6.684 -3.798 3.437 1.00 95.44 176 LEU A C 1
ATOM 1425 O O . LEU A 1 176 ? 6.961 -2.612 3.572 1.00 95.44 176 LEU A O 1
ATOM 1429 N N . TYR A 1 177 ? 7.640 -4.722 3.302 1.00 95.12 177 TYR A N 1
ATOM 1430 C CA . TYR A 1 177 ? 9.076 -4.440 3.482 1.00 95.12 177 TYR A CA 1
ATOM 1431 C C . TYR A 1 177 ? 9.984 -4.958 2.365 1.00 95.12 177 TYR A C 1
ATOM 1433 O O . TYR A 1 177 ? 11.188 -4.686 2.388 1.00 95.12 177 TYR A O 1
ATOM 1441 N N . GLY A 1 178 ? 9.451 -5.715 1.409 1.00 94.38 178 GLY A N 1
ATOM 1442 C CA . GLY A 1 178 ? 10.230 -6.332 0.345 1.00 94.38 178 GLY A CA 1
ATOM 1443 C C . GLY A 1 178 ? 10.913 -5.297 -0.548 1.00 94.38 178 GLY A C 1
ATOM 1444 O O . GLY A 1 178 ? 10.441 -4.165 -0.703 1.00 94.38 178 GLY A O 1
ATOM 1445 N N . ARG A 1 179 ? 12.072 -5.661 -1.111 1.00 93.25 179 ARG A N 1
ATOM 1446 C CA . ARG A 1 179 ? 12.899 -4.726 -1.890 1.00 93.25 179 ARG A CA 1
ATOM 1447 C C . ARG A 1 179 ? 13.466 -5.363 -3.163 1.00 93.25 179 ARG A C 1
ATOM 1449 O O . ARG A 1 179 ? 13.962 -6.479 -3.108 1.00 93.25 179 ARG A O 1
ATOM 1456 N N . PRO A 1 180 ? 13.477 -4.653 -4.288 1.00 94.50 180 PRO A N 1
ATOM 1457 C CA . PRO A 1 180 ? 14.220 -5.084 -5.457 1.00 94.50 180 PRO A CA 1
ATOM 1458 C C . PRO A 1 180 ? 15.729 -5.008 -5.191 1.00 94.50 180 PRO A C 1
ATOM 1460 O O . PRO A 1 180 ? 16.208 -4.142 -4.453 1.00 94.50 180 PRO A O 1
ATOM 1463 N N . ASP A 1 181 ? 16.469 -5.939 -5.780 1.00 93.88 181 ASP A N 1
ATOM 1464 C CA . ASP A 1 181 ? 17.925 -6.003 -5.763 1.00 93.88 181 ASP A CA 1
ATOM 1465 C C . ASP A 1 181 ? 18.424 -6.541 -7.108 1.00 93.88 181 ASP A C 1
ATOM 1467 O O . ASP A 1 181 ? 18.310 -7.732 -7.410 1.00 93.88 181 ASP A O 1
ATOM 1471 N N . LYS A 1 182 ? 18.963 -5.638 -7.929 1.00 91.62 182 LYS A N 1
ATOM 1472 C CA . LYS A 1 182 ? 19.454 -5.946 -9.276 1.00 91.62 182 LYS A CA 1
ATOM 1473 C C . LYS A 1 182 ? 20.674 -6.869 -9.284 1.00 91.62 182 LYS A C 1
ATOM 1475 O O . LYS A 1 182 ? 20.862 -7.606 -10.245 1.00 91.62 182 LYS A O 1
ATOM 1480 N N . ASP A 1 183 ? 21.471 -6.848 -8.217 1.00 93.00 183 ASP A N 1
ATOM 1481 C CA . ASP A 1 183 ? 22.739 -7.576 -8.131 1.00 93.00 183 ASP A CA 1
ATOM 1482 C C . ASP A 1 183 ? 22.560 -8.937 -7.432 1.00 93.00 183 ASP A C 1
ATOM 1484 O O . ASP A 1 183 ? 23.533 -9.634 -7.128 1.00 93.00 183 ASP A O 1
ATOM 1488 N N . LEU A 1 184 ? 21.312 -9.328 -7.148 1.00 95.06 184 LEU A N 1
ATOM 1489 C CA . LEU A 1 184 ? 21.004 -10.535 -6.400 1.00 95.06 184 LEU A CA 1
ATOM 1490 C C . LEU A 1 184 ? 21.151 -11.803 -7.273 1.00 95.06 184 LEU A C 1
ATOM 1492 O O . LEU A 1 184 ? 20.418 -11.961 -8.254 1.00 95.06 184 LEU A O 1
ATOM 1496 N N . PRO A 1 185 ? 22.026 -12.764 -6.892 1.00 93.19 185 PRO A N 1
ATOM 1497 C CA . PRO A 1 185 ? 22.265 -13.967 -7.698 1.00 93.19 185 PRO A CA 1
ATOM 1498 C C . PRO A 1 185 ? 21.088 -14.950 -7.730 1.00 93.19 185 PRO A C 1
ATOM 1500 O O . PRO A 1 185 ? 20.915 -15.681 -8.700 1.00 93.19 185 PRO A O 1
ATOM 1503 N N . ALA A 1 186 ? 20.310 -15.008 -6.649 1.00 95.25 186 ALA A N 1
ATOM 1504 C CA . ALA A 1 186 ? 19.126 -15.854 -6.533 1.00 95.25 186 ALA A CA 1
ATOM 1505 C C . ALA A 1 186 ? 17.854 -15.042 -6.812 1.00 95.25 186 ALA A C 1
ATOM 1507 O O . ALA A 1 186 ? 17.859 -13.824 -6.664 1.00 95.25 186 ALA A O 1
ATOM 1508 N N . LEU A 1 187 ? 16.747 -15.716 -7.143 1.00 95.38 187 LEU A N 1
ATOM 1509 C CA . LEU A 1 187 ? 15.456 -15.051 -7.373 1.00 95.38 187 LEU A CA 1
ATOM 1510 C C . LEU A 1 187 ? 15.012 -14.223 -6.163 1.00 95.38 187 LEU A C 1
ATOM 1512 O O . LEU A 1 187 ? 14.571 -13.087 -6.315 1.00 95.38 187 LEU A O 1
ATOM 1516 N N . PHE A 1 188 ? 15.183 -14.792 -4.966 1.00 95.69 188 PHE A N 1
ATOM 1517 C CA . PHE A 1 188 ? 14.855 -14.169 -3.692 1.00 95.69 188 PHE A CA 1
ATOM 1518 C C . PHE A 1 188 ? 15.951 -14.425 -2.656 1.00 95.69 188 PHE A C 1
ATOM 1520 O O . PHE A 1 188 ? 16.578 -15.485 -2.639 1.00 95.69 188 PHE A O 1
ATOM 1527 N N . ALA A 1 189 ? 16.150 -13.479 -1.741 1.00 95.19 189 ALA A N 1
ATOM 1528 C CA . ALA A 1 189 ? 17.012 -13.659 -0.575 1.00 95.19 189 ALA A CA 1
ATOM 1529 C C . ALA A 1 189 ? 16.526 -12.817 0.607 1.00 95.19 189 ALA A C 1
ATOM 1531 O O . ALA A 1 189 ? 15.938 -11.765 0.385 1.00 95.19 189 ALA A O 1
ATOM 1532 N N . PRO A 1 190 ? 16.808 -13.203 1.861 1.00 95.00 190 PRO A N 1
ATOM 1533 C CA . PRO A 1 190 ? 16.517 -12.353 3.009 1.00 95.00 190 PRO A CA 1
ATOM 1534 C C . PRO A 1 190 ? 17.095 -10.939 2.846 1.00 95.00 190 PRO A C 1
ATOM 1536 O O . PRO A 1 190 ? 18.182 -10.746 2.287 1.00 95.00 190 PRO A O 1
ATOM 1539 N N . SER A 1 191 ? 16.366 -9.943 3.344 1.00 92.50 191 SER A N 1
ATOM 1540 C CA . SER A 1 191 ? 16.861 -8.573 3.443 1.00 92.50 191 SER A CA 1
ATOM 1541 C C . SER A 1 191 ? 18.159 -8.505 4.259 1.00 92.50 191 SER A C 1
ATOM 1543 O O . SER A 1 191 ? 18.303 -9.146 5.297 1.00 92.50 191 SER A O 1
ATOM 1545 N N . ASN A 1 192 ? 19.098 -7.687 3.788 1.00 89.31 192 ASN A N 1
ATOM 1546 C CA . ASN A 1 192 ? 20.352 -7.356 4.468 1.00 89.31 192 ASN A CA 1
ATOM 1547 C C . ASN A 1 192 ? 20.286 -6.028 5.248 1.00 89.31 192 ASN A C 1
ATOM 1549 O O . ASN A 1 192 ? 21.275 -5.632 5.857 1.00 89.31 192 ASN A O 1
ATOM 1553 N N . ILE A 1 193 ? 19.143 -5.336 5.217 1.00 85.25 193 ILE A N 1
ATOM 1554 C CA . ILE A 1 193 ? 18.939 -4.024 5.855 1.00 85.25 193 ILE A CA 1
ATOM 1555 C C . ILE A 1 193 ? 18.050 -4.168 7.090 1.00 85.25 193 ILE A C 1
ATOM 1557 O O . ILE A 1 193 ? 18.372 -3.667 8.164 1.00 85.25 193 ILE A O 1
ATOM 1561 N N . TYR A 1 194 ? 16.944 -4.890 6.937 1.00 86.56 194 TYR A N 1
ATOM 1562 C CA . TYR A 1 194 ? 16.021 -5.245 8.009 1.00 86.56 194 TYR A CA 1
ATOM 1563 C C . TYR A 1 194 ? 16.086 -6.746 8.313 1.00 86.56 194 TYR A C 1
ATOM 1565 O O . TYR A 1 194 ? 16.250 -7.532 7.377 1.00 86.56 194 TYR A O 1
ATOM 1573 N N . PRO A 1 195 ? 15.874 -7.168 9.576 1.00 91.50 195 PRO A N 1
ATOM 1574 C CA . PRO A 1 195 ? 15.787 -8.581 9.972 1.00 91.50 195 PRO A CA 1
ATOM 1575 C C . PRO A 1 195 ? 14.447 -9.245 9.578 1.00 91.50 195 PRO A C 1
ATOM 1577 O O . PRO A 1 195 ? 14.056 -10.264 10.155 1.00 91.50 195 PRO A O 1
ATOM 1580 N N . ILE A 1 196 ? 13.719 -8.625 8.650 1.00 94.06 196 ILE A N 1
ATOM 1581 C CA . ILE A 1 196 ? 12.402 -8.984 8.122 1.00 94.06 196 ILE A CA 1
ATOM 1582 C C . ILE A 1 196 ? 12.409 -8.701 6.614 1.00 94.06 196 ILE A C 1
ATOM 1584 O O . ILE A 1 196 ? 13.206 -7.886 6.146 1.00 94.06 196 ILE A O 1
ATOM 1588 N N . GLY A 1 197 ? 11.511 -9.340 5.869 1.00 93.44 197 GLY A N 1
ATOM 1589 C CA . GLY A 1 197 ? 11.315 -9.080 4.442 1.00 93.44 197 GLY A CA 1
ATOM 1590 C C . GLY A 1 197 ? 12.394 -9.677 3.535 1.00 93.44 197 GLY A C 1
ATOM 1591 O O . GLY A 1 197 ? 13.512 -9.986 3.964 1.00 93.44 197 GLY A O 1
ATOM 1592 N N . TYR A 1 198 ? 12.054 -9.851 2.266 1.00 94.62 198 TYR A N 1
ATOM 1593 C CA . TYR A 1 198 ? 12.928 -10.417 1.246 1.00 94.62 198 TYR A CA 1
ATOM 1594 C C . TYR A 1 198 ? 13.309 -9.394 0.179 1.00 94.62 198 TYR A C 1
ATOM 1596 O O . TYR A 1 198 ? 12.637 -8.391 -0.066 1.00 94.62 198 TYR A O 1
ATOM 1604 N N . ARG A 1 199 ? 14.446 -9.665 -0.449 1.00 95.81 199 ARG A N 1
ATOM 1605 C CA . ARG A 1 199 ? 14.906 -9.029 -1.670 1.00 95.81 199 ARG A CA 1
ATOM 1606 C C . ARG A 1 199 ? 14.590 -9.917 -2.859 1.00 95.81 199 ARG A C 1
ATOM 1608 O O . ARG A 1 199 ? 14.618 -11.136 -2.697 1.00 95.81 199 ARG A O 1
ATOM 1615 N N . PHE A 1 200 ? 14.340 -9.319 -4.017 1.00 96.25 200 PHE A N 1
ATOM 1616 C CA . PHE A 1 200 ? 14.052 -10.034 -5.260 1.00 96.25 200 PHE A CA 1
ATOM 1617 C C . PHE A 1 200 ? 14.806 -9.430 -6.448 1.00 96.25 200 PHE A C 1
ATOM 1619 O O . PHE A 1 200 ? 14.995 -8.215 -6.501 1.00 96.25 200 PHE A O 1
ATOM 1626 N N . ASN A 1 201 ? 15.227 -10.265 -7.398 1.00 96.44 201 ASN A N 1
ATOM 1627 C CA . ASN A 1 201 ? 15.850 -9.803 -8.643 1.00 96.44 201 ASN A CA 1
ATOM 1628 C C . ASN A 1 201 ? 14.826 -9.654 -9.782 1.00 96.44 201 ASN A C 1
ATOM 1630 O O . ASN A 1 201 ? 13.638 -9.929 -9.608 1.00 96.44 201 ASN A O 1
ATOM 1634 N N . LEU A 1 202 ? 15.289 -9.222 -10.960 1.00 96.50 202 LEU A N 1
ATOM 1635 C CA . LEU A 1 202 ? 14.428 -9.015 -12.129 1.00 96.50 202 LEU A CA 1
ATOM 1636 C C . LEU A 1 202 ? 13.723 -10.308 -12.581 1.00 96.50 202 LEU A C 1
ATOM 1638 O O . LEU A 1 202 ? 12.545 -10.278 -12.922 1.00 96.50 202 LEU A O 1
ATOM 1642 N N . THR A 1 203 ? 14.405 -11.453 -12.527 1.00 96.00 203 THR A N 1
ATOM 1643 C CA . THR A 1 203 ? 13.801 -12.745 -12.881 1.00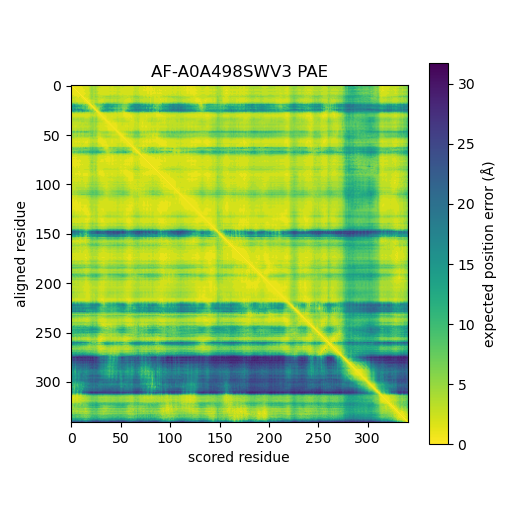 96.00 203 THR A CA 1
ATOM 1644 C C . THR A 1 203 ? 12.707 -13.141 -11.888 1.00 96.00 203 THR A C 1
ATOM 1646 O O . THR A 1 203 ? 11.614 -13.511 -12.303 1.00 96.00 203 THR A O 1
ATOM 1649 N N . GLY A 1 204 ? 12.956 -12.997 -10.581 1.00 95.62 204 GLY A N 1
ATOM 1650 C CA . GLY A 1 204 ? 11.961 -13.268 -9.539 1.00 95.62 204 GLY A CA 1
ATOM 1651 C C . GLY A 1 204 ? 10.753 -12.332 -9.627 1.00 95.62 204 GLY A C 1
ATOM 1652 O O . GLY A 1 204 ? 9.621 -12.752 -9.369 1.00 95.62 204 GLY A O 1
ATOM 1653 N N . LEU A 1 205 ? 10.972 -11.087 -10.069 1.00 96.38 205 LEU A N 1
ATOM 1654 C CA . LEU A 1 205 ? 9.896 -10.170 -10.434 1.00 96.38 205 LEU A CA 1
ATOM 1655 C C . LEU A 1 205 ? 9.050 -10.723 -11.577 1.00 96.38 205 LEU A C 1
ATOM 1657 O O . LEU A 1 205 ? 7.836 -10.820 -11.415 1.00 96.38 205 LEU A O 1
ATOM 1661 N N . HIS A 1 206 ? 9.672 -11.074 -12.704 1.00 95.44 206 HIS A N 1
ATOM 1662 C CA . HIS A 1 206 ? 8.966 -11.558 -13.891 1.00 95.44 206 HIS A CA 1
ATOM 1663 C C . HIS A 1 206 ? 8.154 -12.824 -13.609 1.00 95.44 206 HIS A C 1
ATOM 1665 O O . HIS A 1 206 ? 6.978 -12.863 -13.966 1.00 95.44 206 HIS A O 1
ATOM 1671 N N . GLU A 1 207 ? 8.727 -13.801 -12.899 1.00 93.31 207 GLU A N 1
ATOM 1672 C CA . GLU A 1 207 ? 8.007 -15.016 -12.489 1.00 93.31 207 GLU A CA 1
ATOM 1673 C C . GLU A 1 207 ? 6.771 -14.688 -11.643 1.00 93.31 207 GLU A C 1
ATOM 1675 O O . GLU A 1 207 ? 5.707 -15.272 -11.834 1.00 93.31 207 GLU A O 1
ATOM 1680 N N . THR A 1 208 ? 6.881 -13.709 -10.742 1.00 93.44 208 THR A N 1
ATOM 1681 C CA . THR A 1 208 ? 5.765 -13.337 -9.868 1.00 93.44 208 THR A CA 1
ATOM 1682 C C . THR A 1 208 ? 4.679 -12.571 -10.614 1.00 93.44 208 THR A C 1
ATOM 1684 O O . THR A 1 208 ? 3.506 -12.920 -10.516 1.00 93.44 208 THR A O 1
ATOM 1687 N N . ILE A 1 209 ? 5.030 -11.526 -11.369 1.00 92.88 209 ILE A N 1
ATOM 1688 C CA . ILE A 1 209 ? 4.024 -10.694 -12.051 1.00 92.88 209 ILE A CA 1
ATOM 1689 C C . ILE A 1 209 ? 3.318 -11.452 -13.179 1.00 92.88 209 ILE A C 1
ATOM 1691 O O . ILE A 1 209 ? 2.155 -11.163 -13.455 1.00 92.88 209 ILE A O 1
ATOM 1695 N N . GLN A 1 210 ? 3.969 -12.457 -13.776 1.00 92.12 210 GLN A N 1
ATOM 1696 C CA . GLN A 1 210 ? 3.349 -13.322 -14.776 1.00 92.12 210 GLN A CA 1
ATOM 1697 C C . GLN A 1 210 ? 2.164 -14.113 -14.202 1.00 92.12 210 GLN A C 1
ATOM 1699 O O . GLN A 1 210 ? 1.164 -14.286 -14.897 1.00 92.12 210 GLN A O 1
ATOM 1704 N N . MET A 1 211 ? 2.225 -14.530 -12.933 1.00 90.38 211 MET A N 1
ATOM 1705 C CA . MET A 1 211 ? 1.108 -15.212 -12.261 1.00 90.38 211 MET A CA 1
ATOM 1706 C C . MET A 1 211 ? -0.128 -14.321 -12.105 1.00 90.38 211 MET A C 1
ATOM 1708 O O . MET A 1 211 ? -1.247 -14.820 -12.017 1.00 90.38 211 MET A O 1
ATOM 1712 N N . PHE A 1 212 ? 0.067 -13.003 -12.115 1.00 89.75 212 PHE A N 1
ATOM 1713 C CA . PHE A 1 212 ? -1.001 -12.007 -12.068 1.00 89.75 212 PHE A CA 1
ATOM 1714 C C . PHE A 1 212 ? -1.445 -11.524 -13.452 1.00 89.75 212 PHE A C 1
ATOM 1716 O O . PHE A 1 212 ? -2.278 -10.625 -13.524 1.00 89.75 212 PHE A O 1
ATOM 1723 N N . ASP A 1 213 ? -0.886 -12.080 -14.536 1.00 90.38 213 ASP A N 1
ATOM 1724 C CA . ASP A 1 213 ? -1.048 -11.560 -15.902 1.00 90.38 213 ASP A CA 1
ATOM 1725 C C . ASP A 1 213 ? -0.676 -10.061 -16.005 1.00 90.38 213 ASP A C 1
ATOM 1727 O O . ASP A 1 213 ? -1.244 -9.279 -16.772 1.00 90.38 213 ASP A O 1
ATOM 1731 N N . CYS A 1 214 ? 0.320 -9.652 -15.212 1.00 91.38 214 CYS A N 1
ATOM 1732 C CA . CYS A 1 214 ? 0.847 -8.296 -15.160 1.00 91.38 214 CYS A CA 1
ATOM 1733 C C . CYS A 1 214 ? 2.175 -8.189 -15.912 1.00 91.38 214 CYS A C 1
ATOM 1735 O O . CYS A 1 214 ? 2.971 -9.122 -15.977 1.00 91.38 214 CYS A O 1
ATOM 1737 N N . LYS A 1 215 ? 2.447 -6.994 -16.439 1.00 91.38 215 LYS A N 1
ATOM 1738 C CA . LYS A 1 215 ? 3.715 -6.649 -17.102 1.00 91.38 215 LYS A CA 1
ATOM 1739 C C . LYS A 1 215 ? 4.635 -5.814 -16.221 1.00 91.38 215 LYS A C 1
ATOM 1741 O O . LYS A 1 215 ? 5.803 -5.650 -16.555 1.00 91.38 215 LYS A O 1
ATOM 1746 N N . ARG A 1 216 ? 4.104 -5.230 -15.144 1.00 92.56 216 ARG A N 1
ATOM 1747 C CA . ARG A 1 216 ? 4.825 -4.249 -14.335 1.00 92.56 216 ARG A CA 1
ATOM 1748 C C . ARG A 1 216 ? 4.364 -4.244 -12.887 1.00 92.56 216 ARG A C 1
ATOM 1750 O O . ARG A 1 216 ? 3.178 -4.406 -12.613 1.00 92.56 216 ARG A O 1
ATOM 1757 N N . LEU A 1 217 ? 5.308 -3.989 -11.992 1.00 94.81 217 LEU A N 1
ATOM 1758 C CA . LEU A 1 217 ? 5.087 -3.689 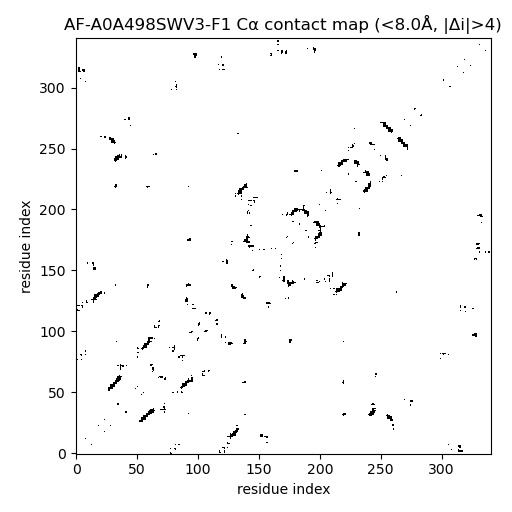-10.585 1.00 94.81 217 LEU A CA 1
ATOM 1759 C C . LEU A 1 217 ? 5.182 -2.174 -10.356 1.00 94.81 217 LEU A C 1
ATOM 1761 O O . LEU A 1 217 ? 6.182 -1.549 -10.711 1.00 94.81 217 LEU A O 1
ATOM 1765 N N . ILE A 1 218 ? 4.161 -1.592 -9.730 1.00 94.62 218 ILE A N 1
ATOM 1766 C CA . ILE A 1 218 ? 4.202 -0.242 -9.165 1.00 94.62 218 ILE A CA 1
ATOM 1767 C C . ILE A 1 218 ? 4.147 -0.373 -7.644 1.00 94.62 218 ILE A C 1
ATOM 1769 O O . ILE A 1 218 ? 3.218 -0.969 -7.093 1.00 94.62 218 ILE A O 1
ATOM 1773 N N . ARG A 1 219 ? 5.142 0.194 -6.961 1.00 94.50 219 ARG A N 1
ATOM 1774 C CA . ARG A 1 219 ? 5.272 0.124 -5.504 1.00 94.50 219 ARG A CA 1
ATOM 1775 C C . ARG A 1 219 ? 5.335 1.510 -4.864 1.00 94.50 219 ARG A C 1
ATOM 1777 O O . ARG A 1 219 ? 5.881 2.438 -5.448 1.00 94.50 219 ARG A O 1
ATOM 1784 N N . GLY A 1 220 ? 4.758 1.651 -3.672 1.00 89.00 220 GLY A N 1
ATOM 1785 C CA . GLY A 1 220 ? 4.660 2.910 -2.920 1.00 89.00 220 GLY A CA 1
ATOM 1786 C C . GLY A 1 220 ? 5.857 3.246 -2.029 1.00 89.00 220 GLY A C 1
ATOM 1787 O O . GLY A 1 220 ? 5.965 4.370 -1.556 1.00 89.00 220 GLY A O 1
ATOM 1788 N N . CYS A 1 221 ? 6.744 2.287 -1.781 1.00 81.25 221 CYS A N 1
ATOM 1789 C CA . CYS A 1 221 ? 7.916 2.443 -0.927 1.00 81.25 221 CYS A CA 1
ATOM 1790 C C . CYS A 1 221 ? 9.184 2.601 -1.779 1.00 81.25 221 CYS A C 1
ATOM 1792 O O . CYS A 1 221 ? 9.392 1.856 -2.729 1.00 81.25 221 CYS A O 1
ATOM 1794 N N . GLY A 1 222 ? 10.069 3.537 -1.430 1.00 71.75 222 GLY A N 1
ATOM 1795 C CA . GLY A 1 222 ? 11.334 3.752 -2.136 1.00 71.75 222 GLY A CA 1
ATOM 1796 C C . GLY A 1 222 ? 12.147 4.906 -1.550 1.00 71.75 222 GLY A C 1
ATOM 1797 O O . GLY A 1 222 ? 11.619 5.751 -0.831 1.00 71.75 222 GLY A O 1
ATOM 1798 N N . CYS A 1 223 ? 13.448 4.945 -1.841 1.00 60.53 223 CYS A N 1
ATOM 1799 C CA . CYS A 1 223 ? 14.287 6.108 -1.539 1.00 60.53 223 CYS A CA 1
ATOM 1800 C C . CYS A 1 223 ? 14.343 7.001 -2.782 1.00 60.53 223 CYS A C 1
ATOM 1802 O O . CYS A 1 223 ? 14.712 6.510 -3.852 1.00 60.53 223 CYS A O 1
ATOM 1804 N N . ARG A 1 224 ? 14.012 8.296 -2.653 1.00 65.56 224 ARG A N 1
ATOM 1805 C CA . ARG A 1 224 ? 14.336 9.256 -3.720 1.00 65.56 224 ARG A CA 1
ATOM 1806 C C . ARG A 1 224 ? 15.773 9.724 -3.529 1.00 65.56 224 ARG A C 1
ATOM 1808 O O . ARG A 1 224 ? 16.094 10.323 -2.505 1.00 65.56 224 ARG A O 1
ATOM 1815 N N . ASN A 1 225 ? 16.607 9.464 -4.529 1.00 63.44 225 ASN A N 1
ATOM 1816 C CA . ASN A 1 225 ? 17.987 9.947 -4.570 1.00 63.44 225 ASN A CA 1
ATOM 1817 C C . ASN A 1 225 ? 18.155 11.127 -5.550 1.00 63.44 225 ASN A C 1
ATOM 1819 O O . ASN A 1 225 ? 19.194 11.785 -5.535 1.00 63.44 225 ASN A O 1
ATOM 1823 N N . SER A 1 226 ? 17.143 11.413 -6.378 1.00 62.94 226 SER A N 1
ATOM 1824 C CA . SER A 1 226 ? 17.124 12.491 -7.375 1.00 62.94 226 SER A CA 1
ATOM 1825 C C . SER A 1 226 ? 15.691 13.000 -7.633 1.00 62.94 226 SER A C 1
ATOM 1827 O O . SER A 1 226 ? 14.728 12.480 -7.065 1.00 62.94 226 SER A O 1
ATOM 1829 N N . ASN A 1 227 ? 15.566 14.034 -8.477 1.00 66.50 227 ASN A N 1
ATOM 1830 C CA . ASN A 1 227 ? 14.292 14.523 -9.032 1.00 66.50 227 ASN A CA 1
ATOM 1831 C C . ASN A 1 227 ? 13.765 13.649 -10.183 1.00 66.50 227 ASN A C 1
ATOM 1833 O O . ASN A 1 227 ? 12.753 13.982 -10.786 1.00 66.50 227 ASN A O 1
ATOM 1837 N N . ASP A 1 228 ? 14.436 12.547 -10.498 1.00 64.31 228 ASP A N 1
ATOM 1838 C CA . ASP A 1 228 ? 13.993 11.639 -11.545 1.00 64.31 228 ASP A CA 1
ATOM 1839 C C . ASP A 1 228 ? 13.221 10.471 -10.937 1.00 64.31 228 ASP A C 1
ATOM 1841 O O . ASP A 1 228 ? 13.392 10.111 -9.766 1.00 64.31 228 ASP A O 1
ATOM 1845 N N . VAL A 1 229 ? 12.378 9.847 -11.756 1.00 65.00 229 VAL A N 1
ATOM 1846 C CA . VAL A 1 229 ? 11.737 8.593 -11.373 1.00 65.00 229 VAL A CA 1
ATOM 1847 C C . VAL A 1 229 ? 12.795 7.506 -11.272 1.00 65.00 229 VAL A C 1
ATOM 1849 O O . VAL A 1 229 ? 13.595 7.302 -12.184 1.00 65.00 229 VAL A O 1
ATOM 1852 N N . ASN A 1 230 ? 12.794 6.812 -10.137 1.00 68.56 230 ASN A N 1
ATOM 1853 C CA . ASN A 1 230 ? 13.727 5.734 -9.878 1.00 68.56 230 ASN A CA 1
ATOM 1854 C C . ASN A 1 230 ? 13.123 4.412 -10.362 1.00 68.56 230 ASN A C 1
ATOM 1856 O O . ASN A 1 230 ? 12.144 3.921 -9.790 1.00 68.56 230 ASN A O 1
ATOM 1860 N N . PHE A 1 231 ? 13.708 3.854 -11.416 1.00 80.06 231 PHE A N 1
ATOM 1861 C CA . PHE A 1 231 ? 13.454 2.478 -11.818 1.00 80.06 231 PHE A CA 1
ATOM 1862 C C . PHE A 1 231 ? 14.340 1.565 -10.981 1.00 80.06 231 PHE A C 1
ATOM 1864 O O . PHE A 1 231 ? 15.546 1.777 -10.868 1.00 80.06 231 PHE A O 1
ATOM 1871 N N . ASP A 1 232 ? 13.733 0.559 -10.362 1.00 83.25 232 ASP A N 1
ATOM 1872 C CA . ASP A 1 232 ? 14.457 -0.317 -9.441 1.00 83.25 232 ASP A CA 1
ATOM 1873 C C . ASP A 1 232 ? 15.418 -1.287 -10.159 1.00 83.25 232 ASP A C 1
ATOM 1875 O O . ASP A 1 232 ? 16.321 -1.852 -9.539 1.00 83.25 232 ASP A O 1
ATOM 1879 N N . PHE A 1 233 ? 15.234 -1.456 -11.469 1.00 89.00 233 PHE A N 1
ATOM 1880 C CA . PHE A 1 233 ? 16.075 -2.245 -12.365 1.00 89.00 233 PHE A CA 1
ATOM 1881 C C . PHE A 1 233 ? 16.446 -1.411 -13.598 1.00 89.00 233 PHE A C 1
ATOM 1883 O O . PHE A 1 233 ? 15.898 -0.334 -13.821 1.00 89.00 233 PHE A O 1
ATOM 1890 N N . ASP A 1 234 ? 17.312 -1.948 -14.461 1.00 87.44 234 ASP A N 1
ATOM 1891 C CA . ASP A 1 234 ? 17.658 -1.326 -15.751 1.00 87.44 234 ASP A CA 1
ATOM 1892 C C . ASP A 1 234 ? 16.502 -1.384 -16.782 1.00 87.44 234 ASP A C 1
ATOM 1894 O O . ASP A 1 234 ? 16.669 -1.048 -17.955 1.00 87.44 234 ASP A O 1
ATOM 1898 N N . THR A 1 235 ? 15.315 -1.822 -16.348 1.00 88.94 235 THR A N 1
ATOM 1899 C CA . THR A 1 235 ? 14.068 -1.864 -17.115 1.00 88.94 235 THR A CA 1
ATOM 1900 C C . THR A 1 235 ? 12.990 -1.046 -16.412 1.00 88.94 235 THR A C 1
ATOM 1902 O O . THR A 1 235 ? 13.102 -0.678 -15.245 1.00 88.94 235 THR A O 1
ATOM 1905 N N . THR A 1 236 ? 11.886 -0.789 -17.108 1.00 87.88 236 THR A N 1
ATOM 1906 C CA . THR A 1 236 ? 10.751 -0.072 -16.515 1.00 87.88 236 THR A CA 1
ATOM 1907 C C . THR A 1 236 ? 9.815 -0.994 -15.732 1.00 87.88 236 THR A C 1
ATOM 1909 O O . THR A 1 236 ? 8.766 -0.538 -15.295 1.00 87.88 236 THR A O 1
ATOM 1912 N N . ASP A 1 237 ? 10.139 -2.278 -15.555 1.00 91.75 237 ASP A N 1
ATOM 1913 C CA . ASP A 1 237 ? 9.198 -3.302 -15.068 1.00 91.75 237 ASP A CA 1
ATOM 1914 C C . ASP A 1 237 ? 8.892 -3.194 -13.567 1.00 91.75 237 ASP A C 1
ATOM 1916 O O . ASP A 1 237 ? 7.899 -3.751 -13.101 1.00 91.75 237 ASP A O 1
ATOM 1920 N N . CYS A 1 238 ? 9.710 -2.460 -12.808 1.00 93.31 238 CYS A N 1
ATOM 1921 C CA . CYS A 1 238 ? 9.461 -2.125 -11.408 1.00 93.31 238 CYS A CA 1
ATOM 1922 C C . CYS A 1 238 ? 9.672 -0.629 -11.185 1.00 93.31 238 CYS A C 1
ATOM 1924 O O . CYS A 1 238 ? 10.763 -0.105 -11.427 1.00 93.31 238 CYS A O 1
ATOM 1926 N N . ILE A 1 239 ? 8.621 0.046 -10.722 1.00 91.06 239 ILE A N 1
ATOM 1927 C CA . ILE A 1 239 ? 8.622 1.489 -10.492 1.00 91.06 239 ILE A CA 1
ATOM 1928 C C . ILE A 1 239 ? 8.348 1.770 -9.020 1.00 91.06 239 ILE A C 1
ATOM 1930 O O . ILE A 1 239 ? 7.278 1.430 -8.507 1.00 91.06 239 ILE A O 1
ATOM 1934 N N . SER A 1 240 ? 9.289 2.452 -8.368 1.00 89.94 240 SER A N 1
ATOM 1935 C CA . SER A 1 240 ? 9.116 2.972 -7.015 1.00 89.94 240 SER A CA 1
ATOM 1936 C C . SER A 1 240 ? 8.569 4.392 -7.035 1.00 89.94 240 SER A C 1
ATOM 1938 O O . SER A 1 240 ? 9.191 5.320 -7.553 1.00 89.94 240 SER A O 1
ATOM 1940 N N . LEU A 1 241 ? 7.401 4.565 -6.425 1.00 87.75 241 LEU A N 1
ATOM 1941 C CA . LEU A 1 241 ? 6.680 5.819 -6.357 1.00 87.75 241 LEU A CA 1
ATOM 1942 C C . LEU A 1 241 ? 6.662 6.334 -4.924 1.00 87.75 241 LEU A C 1
ATOM 1944 O O . LEU A 1 241 ? 6.146 5.685 -4.028 1.00 87.75 241 LEU A O 1
ATOM 1948 N N . VAL A 1 242 ? 7.142 7.553 -4.724 1.00 85.94 242 VAL A N 1
ATOM 1949 C CA . VAL A 1 242 ? 6.881 8.324 -3.505 1.00 85.94 242 VAL A CA 1
ATOM 1950 C C . VAL A 1 242 ? 6.152 9.572 -3.970 1.00 85.94 242 VAL A C 1
ATOM 1952 O O . VAL A 1 242 ? 6.617 10.211 -4.920 1.00 85.94 242 VAL A O 1
ATOM 1955 N N . SER A 1 243 ? 5.062 9.968 -3.314 1.00 87.94 243 SER A N 1
ATOM 1956 C CA . SER A 1 243 ? 4.233 11.096 -3.772 1.00 87.94 243 SER A CA 1
ATOM 1957 C C . SER A 1 243 ? 4.192 12.265 -2.791 1.00 87.94 243 SER A C 1
ATOM 1959 O O . SER A 1 243 ? 4.009 13.390 -3.230 1.00 87.94 243 SER A O 1
ATOM 1961 N N . GLY A 1 244 ? 4.429 12.052 -1.499 1.00 82.12 244 GLY A N 1
ATOM 1962 C CA . GLY A 1 244 ? 4.433 13.079 -0.457 1.00 82.12 244 GLY A CA 1
ATOM 1963 C C . GLY A 1 244 ? 5.779 13.775 -0.250 1.00 82.12 244 GLY A C 1
ATOM 1964 O O . GLY A 1 244 ? 6.780 13.474 -0.915 1.00 82.12 244 GLY A O 1
ATOM 1965 N N . ARG A 1 245 ? 5.797 14.730 0.689 1.00 76.94 245 ARG A N 1
ATOM 1966 C CA . ARG A 1 245 ? 7.003 15.378 1.219 1.00 76.94 245 ARG A CA 1
ATOM 1967 C C . ARG A 1 245 ? 7.275 14.899 2.645 1.00 76.94 245 ARG A C 1
ATOM 1969 O O . ARG A 1 245 ? 6.668 15.386 3.591 1.00 76.94 245 ARG A O 1
ATOM 1976 N N . SER A 1 246 ? 8.290 14.063 2.819 1.00 72.25 246 SER A N 1
ATOM 1977 C CA . SER A 1 246 ? 8.893 13.811 4.135 1.00 72.25 246 SER A CA 1
ATOM 1978 C C . SER A 1 246 ? 10.176 14.618 4.335 1.00 72.25 246 SER A C 1
ATOM 1980 O O . SER A 1 246 ? 10.740 15.155 3.383 1.00 72.25 246 SER A O 1
ATOM 1982 N N . ILE A 1 247 ? 10.691 14.674 5.571 1.00 67.88 247 ILE A N 1
ATOM 1983 C CA . ILE A 1 247 ? 12.008 15.274 5.875 1.00 67.88 247 ILE A CA 1
ATOM 1984 C C . ILE A 1 247 ? 13.120 14.676 5.002 1.00 67.88 247 ILE A C 1
ATOM 1986 O O . ILE A 1 247 ? 14.018 15.393 4.570 1.00 67.88 247 ILE A O 1
ATOM 1990 N N . ARG A 1 248 ? 13.024 13.375 4.698 1.00 67.38 248 ARG A N 1
ATOM 1991 C CA . ARG A 1 248 ? 13.980 12.650 3.849 1.00 67.38 248 ARG A CA 1
ATOM 1992 C C . ARG A 1 248 ? 13.929 13.082 2.386 1.00 67.38 248 ARG A C 1
ATOM 1994 O O . ARG A 1 248 ? 14.934 12.984 1.696 1.00 67.38 248 ARG A O 1
ATOM 2001 N N . HIS A 1 249 ? 12.785 13.590 1.935 1.00 70.56 249 HIS A N 1
ATOM 2002 C CA . HIS A 1 249 ? 12.540 13.914 0.533 1.00 70.56 249 HIS A CA 1
ATOM 2003 C C . HIS A 1 249 ? 12.047 15.352 0.344 1.00 70.56 249 HIS A C 1
ATOM 2005 O O . HIS A 1 249 ? 11.345 15.669 -0.614 1.00 70.56 249 HIS A O 1
ATOM 2011 N N . ALA A 1 250 ? 12.417 16.243 1.268 1.00 73.38 250 ALA A N 1
ATOM 2012 C CA . ALA A 1 250 ? 11.880 17.596 1.335 1.00 73.38 250 ALA A CA 1
ATOM 2013 C C . ALA A 1 250 ? 12.264 18.475 0.137 1.00 73.38 250 ALA A C 1
ATOM 2015 O O . ALA A 1 250 ? 11.598 19.488 -0.085 1.00 73.38 250 ALA A O 1
ATOM 2016 N N . ASN A 1 251 ? 13.319 18.084 -0.583 1.00 74.62 251 ASN A N 1
ATOM 2017 C CA . ASN A 1 251 ? 13.943 18.836 -1.667 1.00 74.62 251 ASN A CA 1
ATOM 2018 C C . ASN A 1 251 ? 13.731 18.206 -3.049 1.00 74.62 251 ASN A C 1
ATOM 2020 O O . ASN A 1 251 ? 14.216 18.775 -4.027 1.00 74.62 251 ASN A O 1
ATOM 2024 N N . TYR A 1 252 ? 13.044 17.063 -3.124 1.00 76.06 252 TYR A N 1
ATOM 2025 C CA . TYR A 1 252 ? 12.836 16.345 -4.377 1.00 76.06 252 TYR A CA 1
ATOM 2026 C C . TYR A 1 252 ? 11.444 16.591 -4.943 1.00 76.06 252 TYR A C 1
ATOM 2028 O O . TYR A 1 252 ? 10.471 16.753 -4.197 1.00 76.06 252 TYR A O 1
ATOM 2036 N N . GLU A 1 253 ? 11.360 16.563 -6.268 1.00 76.25 253 GLU A N 1
ATOM 2037 C CA . GLU A 1 253 ? 10.093 16.508 -6.993 1.00 76.25 253 GLU A CA 1
ATOM 2038 C C . GLU A 1 253 ? 9.271 15.286 -6.576 1.00 76.25 253 GLU A C 1
ATOM 2040 O O . GLU A 1 253 ? 9.777 14.309 -6.008 1.00 76.25 253 GLU A O 1
ATOM 2045 N N . ARG A 1 254 ? 7.963 15.394 -6.784 1.00 83.31 254 ARG A N 1
ATOM 2046 C CA . ARG A 1 254 ? 6.979 14.387 -6.400 1.00 83.31 254 ARG A CA 1
ATOM 2047 C C . ARG A 1 254 ? 6.337 13.850 -7.662 1.00 83.31 254 ARG A C 1
ATOM 2049 O O . ARG A 1 254 ? 6.179 14.585 -8.630 1.00 83.31 254 ARG A O 1
ATOM 2056 N N . PHE A 1 255 ? 5.936 12.586 -7.633 1.00 83.31 255 PHE A N 1
ATOM 2057 C CA . PHE A 1 255 ? 5.392 11.938 -8.817 1.00 83.31 255 PHE A CA 1
ATOM 2058 C C . PHE A 1 255 ? 4.084 11.249 -8.490 1.00 83.31 255 PHE A C 1
ATOM 2060 O O . PHE A 1 255 ? 3.866 10.769 -7.374 1.00 83.31 255 PHE A O 1
ATOM 2067 N N . THR A 1 256 ? 3.237 11.169 -9.500 1.00 88.06 256 THR A N 1
ATOM 2068 C CA . THR A 1 256 ? 2.137 10.213 -9.580 1.00 88.06 256 THR A CA 1
ATOM 2069 C C . THR A 1 256 ? 2.235 9.498 -10.915 1.00 88.06 256 THR A C 1
ATOM 2071 O O . THR A 1 256 ? 2.891 9.988 -11.836 1.00 88.06 256 THR A O 1
ATOM 2074 N N . ILE A 1 257 ? 1.626 8.324 -11.021 1.00 90.06 257 ILE A N 1
ATOM 2075 C CA . ILE A 1 257 ? 1.569 7.600 -12.290 1.00 90.06 257 ILE A CA 1
ATOM 2076 C C . ILE A 1 257 ? 0.148 7.675 -12.799 1.00 90.06 257 ILE A C 1
ATOM 2078 O O . ILE A 1 257 ? -0.766 7.181 -12.144 1.00 90.06 257 ILE A O 1
ATOM 2082 N N . ARG A 1 258 ? -0.035 8.257 -13.977 1.00 89.44 258 ARG A N 1
ATOM 2083 C CA . ARG A 1 258 ? -1.274 8.111 -14.723 1.00 89.44 258 ARG A CA 1
ATOM 2084 C C . ARG A 1 258 ? -1.196 6.831 -15.539 1.00 89.44 258 ARG A C 1
ATOM 2086 O O . ARG A 1 258 ? -0.273 6.667 -16.332 1.00 89.44 258 ARG A O 1
ATOM 2093 N N . ILE A 1 259 ? -2.155 5.936 -15.352 1.00 85.81 259 ILE A N 1
ATOM 2094 C CA . ILE A 1 259 ? -2.295 4.736 -16.177 1.00 85.81 259 ILE A CA 1
ATOM 2095 C C . ILE A 1 259 ? -3.260 5.047 -17.323 1.00 85.81 259 ILE A C 1
ATOM 2097 O O . ILE A 1 259 ? -4.307 5.664 -17.111 1.00 85.81 259 ILE A O 1
ATOM 2101 N N . TYR A 1 260 ? -2.884 4.628 -18.530 1.00 75.69 260 TYR A N 1
ATOM 2102 C CA . TYR A 1 260 ? -3.696 4.718 -19.737 1.00 75.69 260 TYR A CA 1
ATOM 2103 C C . TYR A 1 260 ? -4.290 3.366 -20.126 1.00 75.69 260 TYR A C 1
ATOM 2105 O O . TYR A 1 260 ? -3.771 2.299 -19.799 1.00 75.69 260 TYR A O 1
ATOM 2113 N N . GLU A 1 261 ? -5.361 3.462 -20.903 1.00 63.06 261 GLU A N 1
ATOM 2114 C CA . GLU A 1 261 ? -6.237 2.389 -21.381 1.00 63.06 261 GLU A CA 1
ATOM 2115 C C . GLU A 1 261 ? -5.475 1.271 -22.115 1.00 63.06 261 GLU A C 1
ATOM 2117 O O . GLU A 1 261 ? -5.742 0.093 -21.932 1.00 63.06 261 GLU A O 1
ATOM 2122 N N . ASN A 1 262 ? -4.442 1.617 -22.885 1.00 66.50 262 ASN A N 1
ATOM 2123 C CA . ASN A 1 262 ? -3.625 0.671 -23.656 1.00 66.50 262 ASN A CA 1
ATOM 2124 C C . ASN A 1 262 ? -2.467 0.036 -22.852 1.00 66.50 262 ASN A C 1
ATOM 2126 O O . ASN A 1 262 ? -1.520 -0.502 -23.436 1.00 66.50 262 ASN A O 1
ATOM 2130 N N . GLY A 1 263 ? -2.485 0.161 -21.522 1.00 67.12 263 GLY A N 1
ATOM 2131 C CA . GLY A 1 263 ? -1.404 -0.286 -20.644 1.00 67.12 263 GLY A CA 1
ATOM 2132 C C . GLY A 1 263 ? -0.144 0.587 -20.705 1.00 67.12 263 GLY A C 1
ATOM 2133 O O . GLY A 1 263 ? 0.891 0.203 -20.153 1.00 67.12 263 GLY A O 1
ATOM 2134 N N . GLN A 1 264 ? -0.203 1.746 -21.372 1.00 79.69 264 GLN A N 1
ATOM 2135 C CA . GLN A 1 264 ? 0.816 2.787 -21.236 1.00 79.69 264 GLN A CA 1
ATOM 2136 C C . GLN A 1 264 ? 0.647 3.503 -19.897 1.00 79.69 264 GLN A C 1
ATOM 2138 O O . GLN A 1 264 ? -0.407 3.462 -19.263 1.00 79.69 264 GLN A O 1
ATOM 2143 N N . PHE A 1 265 ? 1.695 4.188 -19.468 1.00 86.38 265 PHE A N 1
ATOM 2144 C CA . PHE A 1 265 ? 1.646 5.034 -18.290 1.00 86.38 265 PHE A CA 1
ATOM 2145 C C . PHE A 1 265 ? 2.403 6.330 -18.559 1.00 86.38 265 PHE A C 1
ATOM 2147 O O . PHE A 1 265 ? 3.343 6.359 -19.351 1.00 86.38 265 PHE A O 1
ATOM 2154 N N . GLU A 1 266 ? 1.999 7.395 -17.884 1.00 88.00 266 GLU A N 1
ATOM 2155 C CA . GLU A 1 266 ? 2.732 8.654 -17.837 1.00 88.00 266 GLU A CA 1
ATOM 2156 C C . GLU A 1 266 ? 3.077 8.992 -16.397 1.00 88.00 266 GLU A C 1
ATOM 2158 O O . GLU A 1 266 ? 2.282 8.826 -15.471 1.00 88.00 266 GLU A O 1
ATOM 2163 N N . LEU A 1 267 ? 4.292 9.493 -16.230 1.00 85.56 267 LEU A N 1
ATOM 2164 C CA . LEU A 1 267 ? 4.764 10.050 -14.980 1.00 85.56 267 LEU A CA 1
ATOM 2165 C C . LEU A 1 267 ? 4.311 11.504 -14.914 1.00 85.56 267 LEU A C 1
ATOM 2167 O O . LEU A 1 267 ? 4.677 12.314 -15.763 1.00 85.56 267 LEU A O 1
ATOM 2171 N N . GLN A 1 268 ? 3.519 11.835 -13.903 1.00 84.88 268 GLN A N 1
ATOM 2172 C CA . GLN A 1 268 ? 3.078 13.200 -13.669 1.00 84.88 268 GLN A CA 1
ATOM 2173 C C . GLN A 1 268 ? 3.900 13.827 -12.555 1.00 84.88 268 GLN A C 1
ATOM 2175 O O . GLN A 1 268 ? 3.843 13.402 -11.397 1.00 84.88 268 GLN A O 1
ATOM 2180 N N . TYR A 1 269 ? 4.655 14.849 -12.941 1.00 80.56 269 TYR A N 1
ATOM 2181 C CA . TYR A 1 269 ? 5.554 15.593 -12.078 1.00 80.56 269 TYR A CA 1
ATOM 2182 C C . TYR A 1 269 ? 4.772 16.655 -11.315 1.00 80.56 269 TYR A C 1
ATOM 2184 O O . TYR A 1 269 ? 4.061 17.478 -11.891 1.00 80.56 269 TYR A O 1
ATOM 2192 N N . ILE A 1 270 ? 4.936 16.649 -10.001 1.00 77.19 270 ILE A N 1
ATOM 2193 C CA . ILE A 1 270 ? 4.500 17.717 -9.118 1.00 77.19 270 ILE A CA 1
ATOM 2194 C C . ILE A 1 270 ? 5.780 18.378 -8.629 1.00 77.19 270 ILE A C 1
ATOM 2196 O O . ILE A 1 270 ? 6.504 17.845 -7.779 1.00 77.19 270 ILE A O 1
ATOM 2200 N N . ASP A 1 271 ? 6.061 19.539 -9.213 1.00 72.94 271 ASP A N 1
ATOM 2201 C CA . ASP A 1 271 ? 7.234 20.332 -8.882 1.00 72.94 271 ASP A CA 1
ATOM 2202 C C . ASP A 1 271 ? 7.271 20.599 -7.361 1.00 72.94 271 ASP A C 1
ATOM 2204 O O . ASP A 1 271 ? 6.247 20.805 -6.688 1.00 72.94 271 ASP A O 1
ATOM 2208 N N . LYS A 1 272 ? 8.479 20.510 -6.793 1.00 70.56 272 LYS A N 1
ATOM 2209 C CA . LYS A 1 272 ? 8.707 20.603 -5.345 1.00 70.56 272 LYS A CA 1
ATOM 2210 C C . LYS A 1 272 ? 8.185 21.918 -4.747 1.00 70.56 272 LYS A C 1
ATOM 2212 O O . LYS A 1 272 ? 7.759 21.917 -3.588 1.00 70.56 272 LYS A O 1
ATOM 2217 N N . ASP A 1 273 ? 8.186 22.977 -5.552 1.00 68.81 273 ASP A N 1
ATOM 2218 C CA . ASP A 1 273 ? 7.734 24.339 -5.284 1.00 68.81 273 ASP A CA 1
ATOM 2219 C C . ASP A 1 273 ? 6.273 24.546 -5.751 1.00 68.81 273 ASP A C 1
ATOM 2221 O O . ASP A 1 273 ? 5.537 25.355 -5.181 1.00 68.81 273 ASP A O 1
ATOM 2225 N N . SER A 1 274 ? 5.794 23.729 -6.697 1.00 62.03 274 SER A N 1
ATOM 2226 C CA . SER A 1 274 ? 4.395 23.690 -7.166 1.00 62.03 274 SER A CA 1
ATOM 2227 C C . SER A 1 274 ? 3.381 23.107 -6.184 1.00 62.03 274 SER A C 1
ATOM 2229 O O . SER A 1 274 ? 2.186 23.325 -6.367 1.00 62.03 274 SER A O 1
ATOM 2231 N N . SER A 1 275 ? 3.815 22.508 -5.066 1.00 54.34 275 SER A N 1
ATOM 2232 C CA . SER A 1 275 ? 2.949 22.306 -3.877 1.00 54.34 275 SER A CA 1
ATOM 2233 C C . SER A 1 275 ? 2.387 23.620 -3.277 1.00 54.34 275 SER A C 1
ATOM 2235 O O . SER A 1 275 ? 1.645 23.604 -2.298 1.00 54.34 275 SER A O 1
ATOM 2237 N N . TRP A 1 276 ? 2.695 24.740 -3.936 1.00 50.41 276 TRP A N 1
ATOM 2238 C CA . TRP A 1 276 ? 2.071 26.053 -3.912 1.00 50.41 276 TRP A CA 1
ATOM 2239 C C . TRP A 1 276 ? 2.379 26.914 -2.692 1.00 50.41 276 TRP A C 1
ATOM 2241 O O . TRP A 1 276 ? 2.646 26.453 -1.582 1.00 50.41 276 TRP A O 1
ATOM 2251 N N . ASP A 1 277 ? 2.315 28.215 -2.968 1.00 45.28 277 ASP A N 1
ATOM 2252 C CA . ASP A 1 277 ? 2.497 29.404 -2.132 1.00 45.28 277 ASP A CA 1
ATOM 2253 C C . ASP A 1 277 ? 1.415 29.520 -1.027 1.00 45.28 277 ASP A C 1
ATOM 2255 O O . ASP A 1 277 ? 0.820 30.560 -0.757 1.00 45.28 277 ASP A O 1
ATOM 2259 N N . LEU A 1 278 ? 1.133 28.397 -0.364 1.00 44.16 278 LEU A N 1
ATOM 2260 C CA . LEU A 1 278 ? 0.328 28.264 0.850 1.00 44.16 278 LEU A CA 1
ATOM 2261 C C . LEU A 1 278 ? 1.143 28.619 2.107 1.00 44.16 278 LEU A C 1
ATOM 2263 O O . LEU A 1 278 ? 0.651 28.507 3.230 1.00 44.16 278 LEU A O 1
ATOM 2267 N N . GLN A 1 279 ? 2.386 29.085 1.936 1.00 45.97 279 GLN A N 1
ATOM 2268 C CA . GLN A 1 279 ? 3.268 29.512 3.025 1.00 45.97 279 GLN A CA 1
ATOM 2269 C C . GLN A 1 279 ? 2.696 30.684 3.833 1.00 45.97 279 GLN A C 1
ATOM 2271 O O . GLN A 1 279 ? 3.066 30.880 4.994 1.00 45.97 279 GLN A O 1
ATOM 2276 N N . ARG A 1 280 ? 1.729 31.433 3.287 1.00 50.53 280 ARG A N 1
ATOM 2277 C CA . ARG A 1 280 ? 0.897 32.316 4.108 1.00 50.53 280 ARG A CA 1
ATOM 2278 C C . ARG A 1 280 ? -0.090 31.459 4.895 1.00 50.53 280 ARG A C 1
ATOM 2280 O O . ARG A 1 280 ? -1.179 31.162 4.414 1.00 50.53 280 ARG A O 1
ATOM 2287 N N . LYS A 1 281 ? 0.285 31.121 6.133 1.00 49.12 281 LYS A N 1
ATOM 2288 C CA . LYS A 1 281 ? -0.488 30.342 7.125 1.00 49.12 281 LYS A CA 1
ATOM 2289 C C . LYS A 1 281 ? -2.009 30.613 7.088 1.00 49.12 281 LYS A C 1
ATOM 2291 O O . LYS A 1 281 ? -2.797 29.676 7.110 1.00 49.12 281 LYS A O 1
ATOM 2296 N N . ASN A 1 282 ? -2.408 31.877 6.917 1.00 52.34 282 ASN A N 1
ATOM 2297 C CA . ASN A 1 282 ? -3.810 32.313 6.848 1.00 52.34 282 ASN A CA 1
ATOM 2298 C C . ASN A 1 282 ? -4.571 31.867 5.584 1.00 52.34 282 ASN A C 1
ATOM 2300 O O . ASN A 1 282 ? -5.782 31.674 5.645 1.00 52.34 282 ASN A O 1
ATOM 2304 N N . PHE A 1 283 ? -3.908 31.753 4.430 1.00 47.72 283 PHE A N 1
ATOM 2305 C CA . PHE A 1 283 ? -4.541 31.289 3.189 1.00 47.72 283 PHE A CA 1
ATOM 2306 C C . PHE A 1 283 ? -4.689 29.764 3.188 1.00 47.72 283 PHE A C 1
ATOM 2308 O O . PHE A 1 283 ? -5.715 29.255 2.742 1.00 47.72 283 PHE A O 1
ATOM 2315 N N . LEU A 1 284 ? -3.715 29.050 3.765 1.00 50.97 284 LEU A N 1
ATOM 2316 C CA . LEU A 1 284 ? -3.785 27.604 3.974 1.00 50.97 284 LEU A CA 1
ATOM 2317 C C . LEU A 1 284 ? -4.904 27.228 4.939 1.00 50.97 284 LEU A C 1
ATOM 2319 O O . LEU A 1 284 ? -5.741 26.405 4.592 1.00 50.97 284 LEU A O 1
ATOM 2323 N N . GLU A 1 285 ? -4.961 27.858 6.112 1.00 53.00 285 GLU A N 1
ATOM 2324 C CA . GLU A 1 285 ? -6.011 27.583 7.092 1.00 53.00 285 GLU A CA 1
ATOM 2325 C C . GLU A 1 285 ? -7.396 27.881 6.508 1.00 53.00 285 GLU A C 1
ATOM 2327 O O . GLU A 1 285 ? -8.297 27.065 6.631 1.00 53.00 285 GLU A O 1
ATOM 2332 N N . LYS A 1 286 ? -7.560 28.982 5.762 1.00 54.88 286 LYS A N 1
ATOM 2333 C CA . LYS A 1 286 ? -8.820 29.269 5.060 1.00 54.88 286 LYS A CA 1
ATOM 2334 C C . LYS A 1 286 ? -9.143 28.266 3.958 1.00 54.88 286 LYS A C 1
ATOM 2336 O O . LYS A 1 286 ? -10.306 27.914 3.834 1.00 54.88 286 LYS A O 1
ATOM 2341 N N . SER A 1 287 ? -8.169 27.817 3.168 1.00 54.97 287 SER A N 1
ATOM 2342 C CA . SER A 1 287 ? -8.405 26.888 2.051 1.00 54.97 287 SER A CA 1
ATOM 2343 C C . SER A 1 287 ? -8.678 25.472 2.540 1.00 54.97 287 SER A C 1
ATOM 2345 O O . SER A 1 287 ? -9.586 24.830 2.032 1.00 54.97 287 SER A O 1
ATOM 2347 N N . VAL A 1 288 ? -7.955 25.012 3.565 1.00 55.19 288 VAL A N 1
ATOM 2348 C CA . VAL A 1 288 ? -8.202 23.729 4.232 1.00 55.19 288 VAL A CA 1
ATOM 2349 C C . VAL A 1 288 ? -9.509 23.786 5.007 1.00 55.19 288 VAL A C 1
ATOM 2351 O O . VAL A 1 288 ? -10.314 22.888 4.840 1.00 55.19 288 VAL A O 1
ATOM 2354 N N . ASN A 1 289 ? -9.799 24.850 5.761 1.00 57.84 289 ASN A N 1
ATOM 2355 C CA . ASN A 1 289 ? -11.091 24.980 6.442 1.00 57.84 289 ASN A CA 1
ATOM 2356 C C . ASN A 1 289 ? -12.241 25.132 5.448 1.00 57.84 289 ASN A C 1
ATOM 2358 O O . ASN A 1 289 ? -13.309 24.594 5.682 1.00 57.84 289 ASN A O 1
ATOM 2362 N N . HIS A 1 290 ? -12.064 25.839 4.332 1.00 60.31 290 HIS A N 1
ATOM 2363 C CA . HIS A 1 290 ? -13.084 25.915 3.289 1.00 60.31 290 HIS A CA 1
ATOM 2364 C C . HIS A 1 290 ? -13.276 24.563 2.608 1.00 60.31 290 HIS A C 1
ATOM 2366 O O . HIS A 1 290 ? -14.416 24.159 2.401 1.00 60.31 290 HIS A O 1
ATOM 2372 N N . PHE A 1 291 ? -12.188 23.852 2.306 1.00 57.88 291 PHE A N 1
ATOM 2373 C CA . PHE A 1 291 ? -12.239 22.501 1.773 1.00 57.88 291 PHE A CA 1
ATOM 2374 C C . PHE A 1 291 ? -12.946 21.576 2.764 1.00 57.88 291 PHE A C 1
ATOM 2376 O O . PHE A 1 291 ? -13.946 21.000 2.381 1.00 57.88 291 PHE A O 1
ATOM 2383 N N . ILE A 1 292 ? -12.529 21.522 4.034 1.00 59.00 292 ILE A N 1
ATOM 2384 C CA . ILE A 1 292 ? -13.152 20.733 5.108 1.00 59.00 292 ILE A CA 1
ATOM 2385 C C . ILE A 1 292 ? -14.614 21.130 5.304 1.00 59.00 292 ILE A C 1
ATOM 2387 O O . ILE A 1 292 ? -15.451 20.253 5.298 1.00 59.00 292 ILE A O 1
ATOM 2391 N N . ASN A 1 293 ? -14.970 22.413 5.389 1.00 60.00 293 ASN A N 1
ATOM 2392 C CA . ASN A 1 293 ? -16.365 22.842 5.569 1.00 60.00 293 ASN A CA 1
ATOM 2393 C C . ASN A 1 293 ? -17.236 22.497 4.352 1.00 60.00 293 ASN A C 1
ATOM 2395 O O . ASN A 1 293 ? -18.387 22.089 4.492 1.00 60.00 293 ASN A O 1
ATOM 2399 N N . THR A 1 294 ? -16.698 22.651 3.141 1.00 57.75 294 THR A N 1
ATOM 2400 C CA . THR A 1 294 ? -17.368 22.207 1.910 1.00 57.75 294 THR A CA 1
ATOM 2401 C C . THR A 1 294 ? -17.496 20.688 1.911 1.00 57.75 294 THR A C 1
ATOM 2403 O O . THR A 1 294 ? -18.538 20.155 1.548 1.00 57.75 294 THR A O 1
ATOM 2406 N N . TYR A 1 295 ? -16.467 19.991 2.383 1.00 55.94 295 TYR A N 1
ATOM 2407 C CA . TYR A 1 295 ? -16.400 18.545 2.474 1.00 55.94 295 TYR A CA 1
ATOM 2408 C C . TYR A 1 295 ? -17.345 17.975 3.534 1.00 55.94 295 TYR A C 1
ATOM 2410 O O . TYR A 1 295 ? -18.020 16.997 3.258 1.00 55.94 295 TYR A O 1
ATOM 2418 N N . ASP A 1 296 ? -17.478 18.612 4.693 1.00 54.62 296 ASP A N 1
ATOM 2419 C CA . ASP A 1 296 ? -18.402 18.259 5.770 1.00 54.62 296 ASP A CA 1
ATOM 2420 C C . ASP A 1 296 ? -19.850 18.416 5.302 1.00 54.62 296 ASP A C 1
ATOM 2422 O O . ASP A 1 296 ? -20.669 17.520 5.503 1.00 54.62 296 ASP A O 1
ATOM 2426 N N . ASN A 1 297 ? -20.156 19.495 4.573 1.00 58.19 297 ASN A N 1
ATOM 2427 C CA . ASN A 1 297 ? -21.451 19.654 3.907 1.00 58.19 297 ASN A CA 1
ATOM 2428 C C . ASN A 1 297 ? -21.681 18.577 2.829 1.00 58.19 297 ASN A C 1
ATOM 2430 O O . ASN A 1 297 ? -22.803 18.120 2.631 1.00 58.19 297 ASN A O 1
ATOM 2434 N N . LEU A 1 298 ? -20.627 18.124 2.145 1.00 52.31 298 LEU A N 1
ATOM 2435 C CA . LEU A 1 298 ? -20.701 17.042 1.160 1.00 52.31 298 LEU A CA 1
ATOM 2436 C C . LEU A 1 298 ? -20.797 15.652 1.821 1.00 52.31 298 LEU A C 1
ATOM 2438 O O . LEU A 1 298 ? -21.466 14.775 1.274 1.00 52.31 298 LEU A O 1
ATOM 2442 N N . LEU A 1 299 ? -20.210 15.431 2.998 1.00 49.72 299 LEU A N 1
ATOM 2443 C CA . LEU A 1 299 ? -20.345 14.200 3.788 1.00 49.72 299 LEU A CA 1
ATOM 2444 C C . LEU A 1 299 ? -21.780 13.999 4.292 1.00 49.72 299 LEU A C 1
ATOM 2446 O O . LEU A 1 299 ? -22.204 12.861 4.468 1.00 49.72 299 LEU A O 1
ATOM 2450 N N . GLN A 1 300 ? -22.575 15.067 4.418 1.00 55.59 300 GLN A N 1
ATOM 2451 C CA . GLN A 1 300 ? -24.022 14.957 4.664 1.00 55.59 300 GLN A CA 1
ATOM 2452 C C . GLN A 1 300 ? -24.784 14.292 3.496 1.00 55.59 300 GLN A C 1
ATOM 2454 O O . GLN A 1 300 ? -25.947 13.930 3.646 1.00 55.59 300 GLN A O 1
ATOM 2459 N N . SER A 1 301 ? -24.125 14.077 2.349 1.00 57.47 301 SER A N 1
ATOM 2460 C CA . SER A 1 301 ? -24.654 13.385 1.166 1.00 57.47 301 SER A CA 1
ATOM 2461 C C . SER A 1 301 ? -23.851 12.127 0.803 1.00 57.47 301 SER A C 1
ATOM 2463 O O . SER A 1 301 ? -23.621 11.854 -0.376 1.00 57.47 301 SER A O 1
ATOM 2465 N N . ILE A 1 302 ? -23.389 11.348 1.794 1.00 57.50 302 ILE A N 1
ATOM 2466 C CA . ILE A 1 302 ? -22.951 9.963 1.525 1.00 57.50 302 ILE A CA 1
ATOM 2467 C C . ILE A 1 302 ? -24.100 9.269 0.768 1.00 57.50 302 ILE A C 1
ATOM 2469 O O . ILE A 1 302 ? -25.245 9.401 1.210 1.00 57.50 302 ILE A O 1
ATOM 2473 N N . PRO A 1 303 ? -23.860 8.582 -0.365 1.00 57.12 303 PRO A N 1
ATOM 2474 C CA . PRO A 1 303 ? -24.940 7.927 -1.096 1.00 57.12 303 PRO A CA 1
ATOM 2475 C C . PRO A 1 303 ? -25.699 6.975 -0.167 1.00 57.12 303 PRO A C 1
ATOM 2477 O O . PRO A 1 303 ? -25.074 6.271 0.622 1.00 57.12 303 PRO A O 1
ATOM 2480 N N . HIS A 1 304 ? -27.032 6.954 -0.234 1.00 59.25 304 HIS A N 1
ATOM 2481 C CA . HIS A 1 304 ? -27.866 6.218 0.729 1.00 59.25 304 HIS A CA 1
ATOM 2482 C C . HIS A 1 304 ? -27.522 4.715 0.795 1.00 59.25 304 HIS A C 1
ATOM 2484 O O . HIS A 1 304 ? -27.651 4.089 1.840 1.00 59.25 304 HIS A O 1
ATOM 2490 N N . GLU A 1 305 ? -27.024 4.137 -0.299 1.00 56.47 305 GLU A N 1
ATOM 2491 C CA . GLU A 1 305 ? -26.529 2.753 -0.377 1.00 56.47 305 GLU A CA 1
ATOM 2492 C C . GLU A 1 305 ? -25.241 2.485 0.433 1.00 56.47 305 GLU A C 1
ATOM 2494 O O . GLU A 1 305 ? -24.940 1.338 0.754 1.00 56.47 305 GLU A O 1
ATOM 2499 N N . PHE A 1 306 ? -24.505 3.539 0.801 1.00 53.81 306 PHE A N 1
ATOM 2500 C CA . PHE A 1 306 ? -23.305 3.503 1.647 1.00 53.81 306 PHE A CA 1
ATOM 2501 C C . PHE A 1 306 ? -23.502 4.225 2.993 1.00 53.81 306 PHE A C 1
ATOM 2503 O O . PHE A 1 306 ? -22.572 4.291 3.801 1.00 53.81 306 PHE A O 1
ATOM 2510 N N . GLN A 1 307 ? -24.701 4.758 3.260 1.00 56.50 307 GLN A N 1
ATOM 2511 C CA . GLN A 1 307 ? -25.097 5.201 4.594 1.00 56.50 307 GLN A CA 1
ATOM 2512 C C . GLN A 1 307 ? -25.513 3.977 5.400 1.00 56.50 307 GLN A C 1
ATOM 2514 O O . GLN A 1 307 ? -26.645 3.506 5.337 1.00 56.50 307 GLN A O 1
ATOM 2519 N N . PHE A 1 308 ? -24.566 3.434 6.155 1.00 53.50 308 PHE A N 1
ATOM 2520 C CA . PHE A 1 308 ? -24.883 2.406 7.129 1.00 53.50 308 PHE A CA 1
ATOM 2521 C C . PHE A 1 308 ? -25.454 3.099 8.365 1.00 53.50 308 PHE A C 1
ATOM 2523 O O . PHE A 1 308 ? -24.703 3.680 9.153 1.00 53.50 308 PHE A O 1
ATOM 2530 N N . ASP A 1 309 ? -26.775 3.023 8.552 1.00 50.66 309 ASP A N 1
ATOM 2531 C CA . ASP A 1 309 ? -27.299 2.997 9.913 1.00 50.66 309 ASP A CA 1
ATOM 2532 C C . ASP A 1 309 ? -26.526 1.872 10.613 1.00 50.66 309 ASP A C 1
ATOM 2534 O O . ASP A 1 309 ? -26.435 0.756 10.092 1.00 50.66 309 ASP A O 1
ATOM 2538 N N . LEU A 1 310 ? -25.923 2.156 11.768 1.00 58.75 310 LEU A N 1
ATOM 2539 C CA . LEU A 1 310 ? -25.193 1.168 12.571 1.00 58.75 310 LEU A CA 1
ATOM 2540 C C . LEU A 1 310 ? -26.075 0.683 13.743 1.00 58.75 310 LEU A C 1
ATOM 2542 O O . LEU A 1 310 ? -25.682 0.864 14.896 1.00 58.75 310 LEU A O 1
ATOM 2546 N N . PRO A 1 311 ? -27.281 0.107 13.518 1.00 49.28 311 PRO A N 1
ATOM 2547 C CA . PRO A 1 311 ? -28.192 -0.253 14.599 1.00 49.28 311 PRO A CA 1
ATOM 2548 C C . PRO A 1 311 ? -27.755 -1.534 15.324 1.00 49.28 311 PRO A C 1
ATOM 2550 O O . PRO A 1 311 ? -28.246 -1.809 16.413 1.00 49.28 311 PRO A O 1
ATOM 2553 N N . MET A 1 312 ? -26.822 -2.311 14.758 1.00 51.78 312 MET A N 1
ATOM 2554 C CA . MET A 1 312 ? -26.224 -3.495 15.379 1.00 51.78 312 MET A CA 1
ATOM 2555 C C . MET A 1 312 ? -24.723 -3.507 15.091 1.00 51.78 312 MET A C 1
ATOM 2557 O O . MET A 1 312 ? -24.346 -3.734 13.951 1.00 51.78 312 MET A O 1
ATOM 2561 N N . GLY A 1 313 ? -23.902 -3.215 16.106 1.00 65.69 313 GLY A N 1
ATOM 2562 C CA . GLY A 1 313 ? -22.455 -3.484 16.155 1.00 65.69 313 GLY A CA 1
ATOM 2563 C C . GLY A 1 313 ? -21.651 -3.207 14.877 1.00 65.69 313 GLY A C 1
ATOM 2564 O O . GLY A 1 313 ? -21.562 -4.049 13.994 1.00 65.69 313 GLY A O 1
ATOM 2565 N N . CYS A 1 314 ? -20.982 -2.055 14.795 1.00 82.06 314 CYS A N 1
ATOM 2566 C CA . CYS A 1 314 ? -20.018 -1.807 13.717 1.00 82.06 314 CYS A CA 1
ATOM 2567 C C . CYS A 1 314 ? -18.843 -2.807 13.781 1.00 82.06 314 CYS A C 1
ATOM 2569 O O . CYS A 1 314 ? -18.431 -3.165 14.888 1.00 82.06 314 CYS A O 1
ATOM 2571 N N . ALA A 1 315 ? -18.244 -3.219 12.652 1.00 86.31 315 ALA A N 1
ATOM 2572 C CA . ALA A 1 315 ? -17.169 -4.229 12.660 1.00 86.31 315 ALA A CA 1
ATOM 2573 C C . ALA A 1 315 ? -15.976 -3.813 13.543 1.00 86.31 315 ALA A C 1
ATOM 2575 O O . ALA A 1 315 ? -15.348 -4.635 14.216 1.00 86.31 315 ALA A O 1
ATOM 2576 N N . ALA A 1 316 ? -15.700 -2.507 13.601 1.00 87.06 316 ALA A N 1
ATOM 2577 C CA . ALA A 1 316 ? -14.692 -1.957 14.497 1.00 87.06 316 ALA A CA 1
ATOM 2578 C C . ALA A 1 316 ? -15.068 -2.114 15.979 1.00 87.06 316 ALA A C 1
ATOM 2580 O O . ALA A 1 316 ? -14.234 -2.486 16.799 1.00 87.06 316 ALA A O 1
ATOM 2581 N N . CYS A 1 317 ? -16.332 -1.867 16.315 1.00 87.94 317 CYS A N 1
ATOM 2582 C CA . CYS A 1 317 ? -16.890 -1.981 17.655 1.00 87.94 317 CYS A CA 1
ATOM 2583 C C . CYS A 1 317 ? -16.826 -3.435 18.134 1.00 87.94 317 CYS A C 1
ATOM 2585 O O . CYS A 1 317 ? -16.386 -3.699 19.249 1.00 87.94 317 CYS A O 1
ATOM 2587 N N . GLU A 1 318 ? -17.225 -4.382 17.280 1.00 88.19 318 GLU A N 1
ATOM 2588 C CA . GLU A 1 318 ? -17.150 -5.815 17.567 1.00 88.19 318 GLU A CA 1
ATOM 2589 C C . GLU A 1 318 ? -15.714 -6.261 17.830 1.00 88.19 318 GLU A C 1
ATOM 2591 O O . GLU A 1 318 ? -15.459 -6.959 18.811 1.00 88.19 318 GLU A O 1
ATOM 2596 N N . TRP A 1 319 ? -14.768 -5.817 17.000 1.00 87.50 319 TRP A N 1
ATOM 2597 C CA . TRP A 1 319 ? -13.354 -6.129 17.184 1.00 87.50 319 TRP A CA 1
ATOM 2598 C C . TRP A 1 319 ? -12.805 -5.544 18.492 1.00 87.50 319 TRP A C 1
ATOM 2600 O O . TRP A 1 319 ? -12.173 -6.258 19.271 1.00 87.50 319 TRP A O 1
ATOM 2610 N N . ILE A 1 320 ? -13.092 -4.269 18.782 1.00 86.69 320 ILE A N 1
ATOM 2611 C CA . ILE A 1 320 ? -12.646 -3.589 20.010 1.00 86.69 320 ILE A CA 1
ATOM 2612 C C . ILE A 1 320 ? -13.240 -4.266 21.253 1.00 86.69 320 ILE A C 1
ATOM 2614 O O . ILE A 1 320 ? -12.526 -4.506 22.227 1.00 86.69 320 ILE A O 1
ATOM 2618 N N . ASN A 1 321 ? -14.522 -4.640 21.210 1.00 87.56 321 ASN A N 1
ATOM 2619 C CA . ASN A 1 321 ? -15.217 -5.301 22.318 1.00 87.56 321 ASN A CA 1
ATOM 2620 C C . ASN A 1 321 ? -14.655 -6.693 22.641 1.00 87.56 321 ASN A C 1
ATOM 2622 O O . ASN A 1 321 ? -14.809 -7.162 23.767 1.00 87.56 321 ASN A O 1
ATOM 2626 N N . GLN A 1 322 ? -13.972 -7.349 21.696 1.00 86.75 322 GLN A N 1
ATOM 2627 C CA . GLN A 1 322 ? -13.274 -8.613 21.959 1.00 86.75 322 GLN A CA 1
ATOM 2628 C C . GLN A 1 322 ? -12.031 -8.429 22.846 1.00 86.75 322 GLN A C 1
ATOM 2630 O O . GLN A 1 322 ? -11.464 -9.422 23.301 1.00 86.75 322 GLN A O 1
ATOM 2635 N N . GLY A 1 323 ? -11.579 -7.191 23.088 1.00 83.31 323 GLY A N 1
ATOM 2636 C CA . GLY A 1 323 ? -10.432 -6.901 23.954 1.00 83.31 323 GLY A CA 1
ATOM 2637 C C . GLY A 1 323 ? -9.115 -7.486 23.437 1.00 83.31 323 GLY A C 1
ATOM 2638 O O . GLY A 1 323 ? -8.196 -7.752 24.217 1.00 83.31 323 GLY A O 1
ATOM 2639 N N . LYS A 1 324 ? -9.026 -7.737 22.124 1.00 83.06 324 LYS A N 1
ATOM 2640 C CA . LYS A 1 324 ? -7.823 -8.271 21.486 1.00 83.06 324 LYS A CA 1
ATOM 2641 C C . LYS A 1 324 ? -6.684 -7.262 21.604 1.00 83.06 324 LYS A C 1
ATOM 2643 O O . LYS A 1 324 ? -6.872 -6.055 21.479 1.00 83.06 324 LYS A O 1
ATOM 2648 N N . LYS A 1 325 ? -5.478 -7.773 21.850 1.00 84.62 325 LYS A N 1
ATOM 2649 C CA . LYS A 1 325 ? -4.260 -6.964 21.783 1.00 84.62 325 LYS A CA 1
ATOM 2650 C C . LYS A 1 325 ? -3.783 -6.922 20.342 1.00 84.62 325 LYS A C 1
ATOM 2652 O O . LYS A 1 325 ? -3.779 -7.958 19.686 1.00 84.62 325 LYS A O 1
ATOM 2657 N N . HIS A 1 326 ? -3.343 -5.750 19.904 1.00 86.31 326 HIS A N 1
ATOM 2658 C CA . HIS A 1 326 ? -2.655 -5.587 18.627 1.00 86.31 326 HIS A CA 1
ATOM 2659 C C . HIS A 1 326 ? -1.382 -6.430 18.589 1.00 86.31 326 HIS A C 1
ATOM 2661 O O . HIS A 1 326 ? -0.670 -6.540 19.594 1.00 86.31 326 HIS A O 1
ATOM 2667 N N . GLU A 1 327 ? -1.113 -7.028 17.435 1.00 87.44 327 GLU A N 1
ATOM 2668 C CA . GLU A 1 327 ? -0.012 -7.964 17.229 1.00 87.44 327 GLU A CA 1
ATOM 2669 C C . GLU A 1 327 ? 0.937 -7.421 16.162 1.00 87.44 327 GLU A C 1
ATOM 2671 O O . GLU A 1 327 ? 0.505 -6.776 15.211 1.00 87.44 327 GLU A O 1
ATOM 2676 N N . ASN A 1 328 ? 2.234 -7.707 16.300 1.00 90.25 328 ASN A N 1
ATOM 2677 C CA . ASN A 1 328 ? 3.184 -7.395 15.238 1.00 90.25 328 ASN A CA 1
ATOM 2678 C C . ASN A 1 328 ? 2.910 -8.314 14.050 1.00 90.25 328 ASN A C 1
ATOM 2680 O O . ASN A 1 328 ? 3.030 -9.541 14.183 1.00 90.25 328 ASN A O 1
ATOM 2684 N N . VAL A 1 329 ? 2.579 -7.737 12.901 1.00 90.06 329 VAL A N 1
ATOM 2685 C CA . VAL A 1 329 ? 2.211 -8.508 11.708 1.00 90.06 329 VAL A CA 1
ATOM 2686 C C . VAL A 1 329 ? 3.437 -9.081 11.000 1.00 90.06 329 VAL A C 1
ATOM 2688 O O . VAL A 1 329 ? 3.375 -10.169 10.432 1.00 90.06 329 VAL A O 1
ATOM 2691 N N . THR A 1 330 ? 4.593 -8.429 11.119 1.00 90.06 330 THR A N 1
ATOM 2692 C CA . THR A 1 330 ? 5.841 -8.860 10.472 1.00 90.06 330 THR A CA 1
ATOM 2693 C C . THR A 1 330 ? 6.438 -10.137 11.076 1.00 90.06 330 THR A C 1
ATOM 2695 O O . THR A 1 330 ? 6.334 -10.383 12.280 1.00 90.06 330 THR A O 1
ATOM 2698 N N . ILE A 1 331 ? 7.084 -10.973 10.254 1.00 90.94 331 ILE A N 1
ATOM 2699 C CA . ILE A 1 331 ? 7.827 -12.169 10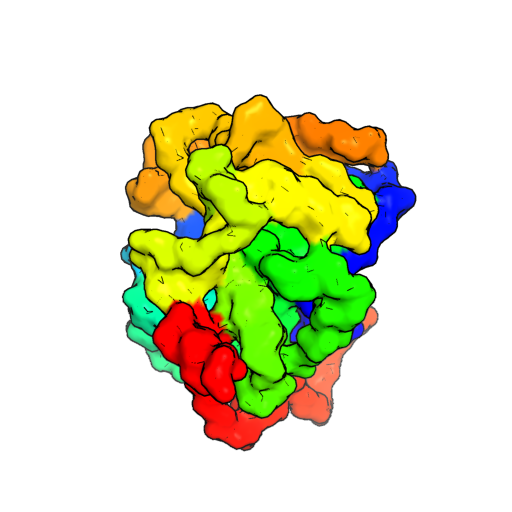.692 1.00 90.94 331 ILE A CA 1
ATOM 2700 C C . ILE A 1 331 ? 9.333 -12.001 10.464 1.00 90.94 331 ILE A C 1
ATOM 2702 O O . ILE A 1 331 ? 9.779 -11.647 9.374 1.00 90.94 331 ILE A O 1
ATOM 2706 N N . SER A 1 332 ? 10.135 -12.255 11.503 1.00 91.31 332 SER A N 1
ATOM 2707 C CA . SER A 1 332 ? 11.595 -12.132 11.427 1.00 91.31 332 SER A CA 1
ATOM 2708 C C . SER A 1 332 ? 12.245 -13.319 10.732 1.00 91.31 332 SER A C 1
ATOM 2710 O O . SER A 1 332 ? 11.766 -14.450 10.821 1.00 91.31 332 SER A O 1
ATOM 2712 N N . HIS A 1 333 ? 13.406 -13.094 10.110 1.00 89.88 333 HIS A N 1
ATOM 2713 C CA . HIS A 1 333 ? 14.202 -14.178 9.524 1.00 89.88 333 HIS A CA 1
ATOM 2714 C C . HIS A 1 333 ? 14.607 -15.226 10.565 1.00 89.88 333 HIS A C 1
ATOM 2716 O O . HIS A 1 333 ? 14.722 -16.404 10.241 1.00 89.88 333 HIS A O 1
ATOM 2722 N N . ALA A 1 334 ? 14.819 -14.816 11.819 1.00 86.69 334 ALA A N 1
ATOM 2723 C CA . ALA A 1 334 ? 15.122 -15.735 12.914 1.00 86.69 334 ALA A CA 1
ATOM 2724 C C . ALA A 1 334 ? 13.943 -16.674 13.212 1.00 86.69 334 ALA A C 1
ATOM 2726 O O . ALA A 1 334 ? 14.145 -17.878 13.361 1.00 86.69 334 ALA A O 1
ATOM 2727 N N . LEU A 1 335 ? 12.721 -16.133 13.240 1.00 85.69 335 LEU A N 1
ATOM 2728 C CA . LEU A 1 335 ? 11.500 -16.905 13.452 1.00 85.69 335 LEU A CA 1
AT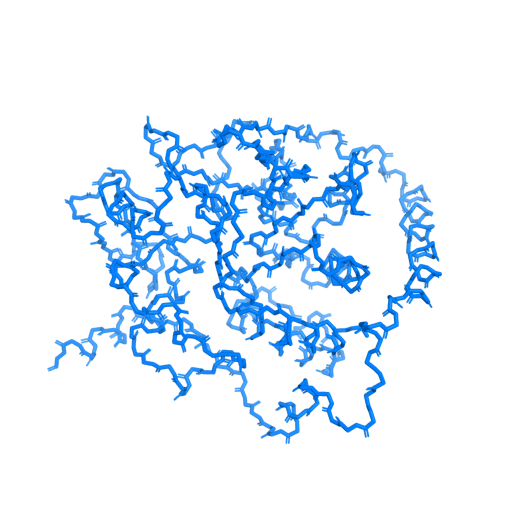OM 2729 C C . LEU A 1 335 ? 11.168 -17.781 12.230 1.00 85.69 335 LEU A C 1
ATOM 2731 O O . LEU A 1 335 ? 10.816 -18.943 12.389 1.00 85.69 335 LEU A O 1
ATOM 2735 N N . LEU A 1 336 ? 11.376 -17.292 11.004 1.00 85.75 336 LEU A N 1
ATOM 2736 C CA . LEU A 1 336 ? 11.246 -18.114 9.791 1.00 85.75 336 LEU A CA 1
ATOM 2737 C C . LEU A 1 336 ? 12.172 -19.339 9.825 1.00 85.75 336 LEU A C 1
ATOM 2739 O O . LEU A 1 336 ? 11.739 -20.452 9.537 1.00 85.75 336 LEU A O 1
ATOM 2743 N N . LYS A 1 337 ? 13.429 -19.167 10.257 1.00 84.69 337 LYS A N 1
ATOM 2744 C CA . LYS A 1 337 ? 14.394 -20.272 10.385 1.00 84.69 337 LYS A CA 1
ATOM 2745 C C . LYS A 1 337 ? 13.969 -21.344 11.390 1.00 84.69 337 LYS A C 1
ATOM 2747 O O . LYS A 1 337 ? 14.396 -22.485 11.237 1.00 84.69 337 LYS A O 1
ATOM 2752 N N . SER A 1 338 ? 13.159 -21.019 12.403 1.00 84.19 338 SER A N 1
ATOM 2753 C CA . SER A 1 338 ? 12.654 -22.040 13.332 1.00 84.19 338 SER A CA 1
ATOM 2754 C C . SER A 1 338 ? 11.546 -22.909 12.743 1.00 84.19 338 SER A C 1
ATOM 2756 O O . SER A 1 338 ? 11.320 -23.989 13.267 1.00 84.19 338 SER A O 1
ATOM 2758 N N . PHE A 1 339 ? 10.889 -22.468 11.665 1.00 76.00 339 PHE A N 1
ATOM 2759 C CA . PHE A 1 339 ? 9.865 -23.245 10.956 1.00 76.00 339 PHE A CA 1
ATOM 2760 C C . PHE A 1 339 ? 10.423 -24.098 9.807 1.00 76.00 339 PHE A C 1
ATOM 2762 O O . PHE A 1 339 ? 9.698 -24.909 9.245 1.00 76.00 339 PHE A O 1
ATOM 2769 N N . ALA A 1 340 ? 11.693 -23.897 9.437 1.00 66.38 340 ALA A N 1
ATOM 2770 C CA . ALA A 1 340 ? 12.386 -24.655 8.392 1.00 66.38 340 ALA A CA 1
ATOM 2771 C C . ALA A 1 340 ? 13.170 -25.872 8.932 1.00 66.38 340 ALA A C 1
ATOM 2773 O O . ALA A 1 340 ? 13.888 -26.521 8.173 1.00 66.38 340 ALA A O 1
ATOM 2774 N N . LYS A 1 341 ? 13.076 -26.138 10.239 1.00 45.66 341 LYS A N 1
ATOM 2775 C CA . LYS A 1 341 ? 13.575 -27.346 10.907 1.00 45.66 341 LYS A CA 1
ATOM 2776 C C . LYS A 1 341 ? 12.401 -28.262 11.199 1.00 45.66 341 LYS A C 1
ATOM 2778 O O . LYS A 1 341 ? 12.616 -29.488 11.119 1.00 45.66 341 LYS A O 1
#

Organism: Acanthocheilonema viteae (NCBI:txid6277)

InterPro domains:
  IPR004843 Calcineurin-like, phosphoesterase domain [PF00149] (37-218)
  IPR006186 Serine/threonine-specific protein phosphatase/bis(5-nucleosyl)-tetraphosphatase [SM00156] (2-274)
  IPR029052 Metallo-dependent phosphatase-like [G3DSA:3.60.21.10] (1-279)
  IPR029052 Metallo-dependent phosphatase-like [SSF56300] (29-223)
  IPR050341 Serine/threonine-protein phosphatase PP1 catalytic subunit [PTHR11668] (12-271)